Protein 1K8W (pdb70)

Foldseek 3Di:
DFDWFKFFAWADAQDWLVRLQVLVCVLSVAPDKDWQATDDNRETATIIMTTALLVLLSPLLLFFKFKKKFKKFWQWAFLQLAPVGHTDGGGDQDFDPVLLVVLQVQQAFKDKFFDHLCAQDDDPRGGSNVCVVVVHHDDTDIHIKHWHDKAFDDDDDRMTIIMTMITRPDDPSRSQQVSSVSSVRGIGTHYMYTQDGHPDDSVLYDYPVVSVVLCVVCVVVVHPSCVVVVVSGDGSCVSVVVAAADEDEQVFVVVQVVFDFADDDDADQWDKYFYAYHDVRHTFAIWIQDPVRTTTGDRTDDDD

Structure (mmCIF, N/CA/C/O backbone):
data_1K8W
#
_entry.id   1K8W
#
_cell.length_a   145.054
_cell.length_b   40.361
_cell.length_c   77.987
_cell.angle_alpha   90.00
_cell.angle_beta   110.60
_cell.angle_gamma   90.00
#
_symmetry.space_group_name_H-M   'C 1 2 1'
#
loop_
_entity.id
_entity.type
_entity.pdbx_description
1 polymer "5'-R(*GP*GP*CP*AP*AP*CP*GP*GP*UP*(FHU)P*CP*GP*AP*UP*CP*CP*CP*GP*UP*UP*GP*C)-3'"
2 polymer 'tRNA Pseudouridine Synthase B'
3 non-polymer 'SULFATE ION'
4 water water
#
loop_
_atom_site.group_PDB
_atom_site.id
_atom_site.type_symbol
_atom_site.label_atom_id
_atom_site.label_alt_id
_atom_site.label_comp_id
_atom_site.label_asym_id
_atom_site.label_entity_id
_atom_site.label_seq_id
_atom_site.pdbx_PDB_ins_code
_atom_site.Cartn_x
_atom_site.Cartn_y
_atom_site.Cartn_z
_atom_site.occupancy
_atom_site.B_iso_or_equiv
_atom_site.auth_seq_id
_atom_site.auth_comp_id
_atom_site.auth_asym_id
_atom_site.auth_atom_id
_atom_site.pdbx_PDB_model_num
ATOM 467 N N . MET B 2 22 ? -15.601 3.566 58.815 1.00 59.65 9 MET A N 1
ATOM 468 C CA . MET B 2 22 ? -15.337 4.738 59.698 1.00 58.18 9 MET A CA 1
ATOM 469 C C . MET B 2 22 ? -13.851 5.089 59.723 1.00 56.90 9 MET A C 1
ATOM 470 O O . MET B 2 22 ? -13.190 4.960 60.757 1.00 57.52 9 MET A O 1
ATOM 472 N N . ASP B 2 23 ? -13.327 5.530 58.582 1.00 52.78 10 ASP A N 1
ATOM 473 C CA . ASP B 2 23 ? -11.921 5.903 58.488 1.00 48.46 10 ASP A CA 1
ATOM 474 C C . ASP B 2 23 ? -11.700 7.218 59.231 1.00 43.63 10 ASP A C 1
ATOM 475 O O . ASP B 2 23 ? -12.624 8.016 59.385 1.00 42.82 10 ASP A O 1
ATOM 477 N N . ILE B 2 24 ? -10.475 7.442 59.692 1.00 36.72 11 ILE A N 1
ATOM 478 C CA . ILE B 2 24 ? -10.157 8.658 60.431 1.00 32.70 11 ILE A CA 1
ATOM 479 C C . ILE B 2 24 ? -9.845 9.833 59.501 1.00 26.34 11 ILE A C 1
ATOM 480 O O . ILE B 2 24 ? -9.106 9.688 58.531 1.00 26.20 11 ILE A O 1
ATOM 485 N N . ASN B 2 25 ? -10.420 10.993 59.802 1.00 25.04 12 ASN A N 1
ATOM 486 C CA . ASN B 2 25 ? -10.208 12.191 58.995 1.00 23.03 12 ASN A CA 1
ATOM 487 C C . ASN B 2 25 ? -9.531 13.285 59.810 1.00 22.92 12 ASN A C 1
ATOM 488 O O . ASN B 2 25 ? -10.015 13.662 60.874 1.00 22.82 12 ASN A O 1
ATOM 493 N N . GLY B 2 26 ? -8.420 13.807 59.301 1.00 19.76 13 GLY A N 1
ATOM 494 C CA . GLY B 2 26 ? -7.723 14.859 60.020 1.00 20.52 13 GLY A CA 1
ATOM 495 C C . GLY B 2 26 ? -6.307 15.080 59.531 1.00 19.54 13 GLY A C 1
ATOM 496 O O . GLY B 2 26 ? -5.864 14.433 58.579 1.00 18.62 13 GLY A O 1
ATOM 497 N N . VAL B 2 27 ? -5.600 16.001 60.182 1.00 18.98 14 VAL A N 1
ATOM 498 C CA . VAL B 2 27 ? -4.228 16.306 59.812 1.00 19.76 14 VAL A CA 1
ATOM 499 C C . VAL B 2 27 ? -3.296 16.105 61.003 1.00 20.51 14 VAL A C 1
ATOM 500 O O . VAL B 2 27 ? -3.517 16.659 62.085 1.00 19.70 14 VAL A O 1
ATOM 504 N N . LEU B 2 28 ? -2.261 15.296 60.800 1.00 20.89 15 LEU A N 1
ATOM 505 C CA . LEU B 2 28 ? -1.285 15.033 61.845 1.00 21.60 15 LEU A CA 1
ATOM 506 C C . LEU B 2 28 ? -0.030 15.823 61.486 1.00 22.54 15 LEU A C 1
ATOM 507 O O . LEU B 2 28 ? 0.502 15.693 60.381 1.00 19.54 15 LEU A O 1
ATOM 512 N N . LEU B 2 29 ? 0.421 16.664 62.408 1.00 20.60 16 LEU A N 1
ATOM 513 C CA . LEU B 2 29 ? 1.622 17.453 62.176 1.00 20.76 16 LEU A CA 1
ATOM 514 C C . LEU B 2 29 ? 2.811 16.658 62.694 1.00 20.67 16 LEU A C 1
ATOM 515 O O . LEU B 2 29 ? 3.181 16.755 63.863 1.00 20.09 16 LEU A O 1
ATOM 520 N N . LEU B 2 30 ? 3.401 15.861 61.811 1.00 17.93 17 LEU A N 1
ATOM 521 C CA . LEU B 2 30 ? 4.530 15.028 62.178 1.00 17.72 17 LEU A CA 1
ATOM 522 C C . LEU B 2 30 ? 5.859 15.764 62.140 1.00 18.40 17 LEU A C 1
ATOM 523 O O . LEU B 2 30 ? 6.075 16.638 61.306 1.00 17.67 17 LEU A O 1
ATOM 528 N N . ASP B 2 31 ? 6.738 15.412 63.070 1.00 18.97 18 ASP A N 1
ATOM 529 C CA . ASP B 2 31 ? 8.085 15.963 63.110 1.00 19.29 18 ASP A CA 1
ATOM 530 C C . ASP B 2 31 ? 8.837 14.828 62.418 1.00 20.98 18 ASP A C 1
ATOM 531 O O . ASP B 2 31 ? 9.049 13.776 63.020 1.00 18.92 18 ASP A O 1
ATOM 536 N N . LYS B 2 32 ? 9.222 15.019 61.158 1.00 19.62 19 LYS A N 1
ATOM 537 C CA . LYS B 2 32 ? 9.898 13.952 60.424 1.00 18.70 19 LYS A CA 1
ATOM 538 C C . LYS B 2 32 ? 11.264 13.580 60.983 1.00 20.06 19 LYS A C 1
ATOM 539 O O . LYS B 2 32 ? 12.112 14.441 61.193 1.00 17.92 19 LYS A O 1
ATOM 545 N N . PRO B 2 33 ? 11.492 12.279 61.218 1.00 22.12 20 PRO A N 1
ATOM 546 C CA . PRO B 2 33 ? 12.763 11.773 61.749 1.00 22.68 20 PRO A CA 1
ATOM 547 C C . PRO B 2 33 ? 13.891 12.041 60.753 1.00 22.73 20 PRO A C 1
ATOM 548 O O . PRO B 2 33 ? 13.675 12.011 59.539 1.00 20.03 20 PRO A O 1
ATOM 552 N N . GLN B 2 34 ? 15.091 12.300 61.256 1.00 21.43 21 GLN A N 1
ATOM 553 C CA . GLN B 2 34 ? 16.217 12.551 60.371 1.00 22.17 21 GLN A CA 1
ATOM 554 C C . GLN B 2 34 ? 16.611 11.276 59.641 1.00 22.68 21 GLN A C 1
ATOM 555 O O . GLN B 2 34 ? 16.612 10.190 60.226 1.00 20.65 21 GLN A O 1
ATOM 561 N N . GLY B 2 35 ? 16.940 11.415 58.359 1.00 20.67 22 GLY A N 1
ATOM 562 C CA . GLY B 2 35 ? 17.353 10.273 57.563 1.00 20.51 22 GLY A CA 1
ATOM 563 C C . GLY B 2 35 ? 16.228 9.508 56.891 1.00 21.90 22 GLY A C 1
ATOM 564 O O . GLY B 2 35 ? 16.469 8.683 56.009 1.00 24.43 22 GLY A O 1
ATOM 565 N N . MET B 2 36 ? 14.992 9.778 57.292 1.00 21.46 23 MET A N 1
ATOM 566 C CA . MET B 2 36 ? 13.846 9.076 56.720 1.00 21.16 23 MET A CA 1
ATOM 567 C C . MET B 2 36 ? 13.213 9.868 55.579 1.00 20.36 23 MET A C 1
ATOM 568 O O . MET B 2 36 ? 13.110 11.089 55.654 1.00 20.71 23 MET A O 1
ATOM 573 N N . SER B 2 37 ? 12.793 9.179 54.519 1.00 18.79 24 SER A N 1
ATOM 574 C CA . SER B 2 37 ? 12.157 9.868 53.401 1.00 18.20 24 SER A CA 1
ATOM 575 C C . SER B 2 37 ? 10.762 10.277 53.857 1.00 18.31 24 SER A C 1
ATOM 576 O O . SER B 2 37 ? 10.201 9.675 54.775 1.00 17.33 24 SER A O 1
ATOM 579 N N . SER B 2 38 ? 10.201 11.305 53.227 1.00 15.13 25 SER A N 1
ATOM 580 C CA . SER B 2 38 ? 8.875 11.763 53.602 1.00 15.36 25 SER A CA 1
ATOM 581 C C . SER B 2 38 ? 7.818 10.701 53.329 1.00 18.91 25 SER A C 1
ATOM 582 O O . SER B 2 38 ? 6.856 10.570 54.088 1.00 18.39 25 SER A O 1
ATOM 585 N N . ASN B 2 39 ? 7.991 9.939 52.252 1.00 17.66 26 ASN A N 1
ATOM 586 C CA . ASN B 2 39 ? 7.029 8.887 51.941 1.00 19.40 26 ASN A CA 1
ATOM 587 C C . ASN B 2 39 ? 7.072 7.815 53.022 1.00 18.49 26 ASN A C 1
ATOM 588 O O . ASN B 2 39 ? 6.033 7.354 53.489 1.00 20.54 26 ASN A O 1
ATOM 593 N N . ASP B 2 40 ? 8.276 7.411 53.408 1.00 18.43 27 ASP A N 1
ATOM 594 C CA . ASP B 2 40 ? 8.419 6.390 54.441 1.00 21.05 27 ASP A CA 1
ATOM 595 C C . ASP B 2 40 ? 7.797 6.836 55.760 1.00 21.36 27 ASP A C 1
ATOM 596 O O . ASP B 2 40 ? 7.175 6.034 56.458 1.00 19.99 27 ASP A O 1
ATOM 601 N N . ALA B 2 41 ? 7.958 8.112 56.101 1.00 19.18 28 ALA A N 1
ATOM 602 C CA . ALA B 2 41 ? 7.377 8.631 57.337 1.00 19.02 28 ALA A CA 1
ATOM 603 C C . ALA B 2 41 ? 5.856 8.619 57.210 1.00 19.27 28 ALA A C 1
ATOM 604 O O . ALA B 2 41 ? 5.141 8.253 58.145 1.00 17.78 28 ALA A O 1
ATOM 606 N N . LEU B 2 42 ? 5.367 9.032 56.045 1.00 18.25 29 LEU A N 1
ATOM 607 C CA . LEU B 2 42 ? 3.933 9.065 55.789 1.00 18.51 29 LEU A CA 1
ATOM 608 C C . LEU B 2 42 ? 3.308 7.676 55.914 1.00 17.90 29 LEU A C 1
ATOM 609 O O . LEU B 2 42 ? 2.263 7.512 56.541 1.00 19.70 29 LEU A O 1
ATOM 614 N N . GLN B 2 43 ? 3.947 6.675 55.318 1.00 18.87 30 GLN A N 1
ATOM 615 C CA . GLN B 2 43 ? 3.415 5.317 55.366 1.00 18.85 30 GLN A CA 1
ATOM 616 C C . GLN B 2 43 ? 3.373 4.745 56.778 1.00 20.38 30 GLN A C 1
ATOM 617 O O . GLN B 2 43 ? 2.446 4.009 57.126 1.00 21.47 30 GLN A O 1
ATOM 623 N N . LYS B 2 44 ? 4.369 5.078 57.594 1.00 20.14 31 LYS A N 1
ATOM 624 C CA . LYS B 2 44 ? 4.393 4.587 58.967 1.00 20.59 31 LYS A CA 1
ATOM 625 C C . LYS B 2 44 ? 3.234 5.211 59.744 1.00 22.26 31 LYS A C 1
ATOM 626 O O . LYS B 2 44 ? 2.568 4.535 60.528 1.00 21.27 31 LYS A O 1
ATOM 632 N N . VAL B 2 45 ? 2.990 6.500 59.517 1.00 20.01 32 VAL A N 1
ATOM 633 C CA . VAL B 2 45 ? 1.896 7.193 60.192 1.00 18.62 32 VAL A CA 1
ATOM 634 C C . VAL B 2 45 ? 0.558 6.637 59.715 1.00 20.89 32 VAL A C 1
ATOM 635 O O . VAL B 2 45 ? -0.365 6.438 60.511 1.00 19.60 32 VAL A O 1
ATOM 639 N N . LYS B 2 46 ? 0.454 6.379 58.414 1.00 21.53 33 LYS A N 1
ATOM 640 C CA . LYS B 2 46 ? -0.781 5.839 57.859 1.00 21.38 33 LYS A CA 1
ATOM 641 C C . LYS B 2 46 ? -1.128 4.526 58.546 1.00 23.59 33 LYS A C 1
ATOM 642 O O . LYS B 2 46 ? -2.295 4.256 58.842 1.00 25.28 33 LYS A O 1
ATOM 648 N N . ARG B 2 47 ? -0.111 3.709 58.800 1.00 23.17 34 ARG A N 1
ATOM 649 C CA . ARG B 2 47 ? -0.329 2.426 59.452 1.00 25.35 34 ARG A CA 1
ATOM 650 C C . ARG B 2 47 ? -0.659 2.599 60.927 1.00 24.90 34 ARG A C 1
ATOM 651 O O . ARG B 2 47 ? -1.546 1.929 61.450 1.00 24.73 34 ARG A O 1
ATOM 659 N N . ILE B 2 48 ? 0.045 3.505 61.594 1.00 22.48 35 ILE A N 1
ATOM 660 C CA . ILE B 2 48 ? -0.213 3.761 63.007 1.00 22.40 35 ILE A CA 1
ATOM 661 C C . ILE B 2 48 ? -1.673 4.164 63.222 1.00 22.79 35 ILE A C 1
ATOM 662 O O . ILE B 2 48 ? -2.300 3.769 64.213 1.00 21.77 35 ILE A O 1
ATOM 667 N N . TYR B 2 49 ? -2.221 4.944 62.294 1.00 22.08 36 TYR A N 1
ATOM 668 C CA . TYR B 2 49 ? -3.610 5.375 62.405 1.00 21.60 36 TYR A CA 1
ATOM 669 C C . TYR B 2 49 ? -4.579 4.434 61.700 1.00 24.33 36 TYR A C 1
ATOM 670 O O . TYR B 2 49 ? -5.784 4.679 61.690 1.00 24.95 36 TYR A O 1
ATOM 679 N N . ASN B 2 50 ? -4.045 3.361 61.122 1.00 26.11 37 ASN A N 1
ATOM 680 C CA . ASN B 2 50 ? -4.849 2.380 60.400 1.00 28.40 37 ASN A CA 1
ATOM 681 C C . ASN B 2 50 ? -5.780 3.104 59.431 1.00 29.08 37 ASN A C 1
ATOM 682 O O . ASN B 2 50 ? -6.960 2.771 59.324 1.00 27.50 37 ASN A O 1
ATOM 687 N N . ALA B 2 51 ? -5.239 4.099 58.730 1.00 27.12 38 ALA A N 1
ATOM 688 C CA . ALA B 2 51 ? -6.017 4.886 57.781 1.00 28.00 38 ALA A CA 1
ATOM 689 C C . ALA B 2 51 ? -6.068 4.225 56.408 1.00 28.40 38 ALA A C 1
ATOM 690 O O . ALA B 2 51 ? -5.160 3.485 56.027 1.00 28.74 38 ALA A O 1
ATOM 692 N N . ASN B 2 52 ? -7.136 4.498 55.668 1.00 29.19 39 ASN A N 1
ATOM 693 C CA . ASN B 2 52 ? -7.305 3.932 54.336 1.00 31.18 39 ASN A CA 1
ATOM 694 C C . ASN B 2 52 ? -6.571 4.781 53.305 1.00 31.20 39 ASN A C 1
ATOM 695 O O . ASN B 2 52 ? -6.062 4.268 52.307 1.00 31.85 39 ASN A O 1
ATOM 697 N N . ARG B 2 53 ? -6.511 6.084 53.555 1.00 28.95 40 ARG A N 1
ATOM 698 C CA . ARG B 2 53 ? -5.848 6.995 52.634 1.00 26.66 40 ARG A CA 1
ATOM 699 C C . ARG B 2 53 ? -5.043 8.047 53.397 1.00 24.17 40 ARG A C 1
ATOM 700 O O . ARG B 2 53 ? -5.491 8.562 54.420 1.00 24.66 40 ARG A O 1
ATOM 708 N N . ALA B 2 54 ? -3.844 8.351 52.906 1.00 21.89 41 ALA A N 1
ATOM 709 C CA . ALA B 2 54 ? -2.994 9.341 53.562 1.00 18.15 41 ALA A CA 1
ATOM 710 C C . ALA B 2 54 ? -1.985 9.945 52.595 1.00 18.83 41 ALA A C 1
ATOM 711 O O . ALA B 2 54 ? -1.456 9.263 51.719 1.00 19.01 41 ALA A O 1
ATOM 713 N N . GLY B 2 55 ? -1.723 11.232 52.762 1.00 19.49 42 GLY A N 1
ATOM 714 C CA . GLY B 2 55 ? -0.758 11.900 51.910 1.00 18.71 42 GLY A CA 1
ATOM 715 C C . GLY B 2 55 ? -0.114 13.011 52.710 1.00 19.28 42 GLY A C 1
ATOM 716 O O . GLY B 2 55 ? -0.668 13.433 53.728 1.00 19.38 42 GLY A O 1
ATOM 717 N N . HIS B 2 56 ? 1.059 13.473 52.290 1.00 18.17 43 HIS A N 1
ATOM 718 C CA . HIS B 2 56 ? 1.689 14.573 53.007 1.00 17.79 43 HIS A CA 1
ATOM 719 C C . HIS B 2 56 ? 1.537 15.830 52.153 1.00 17.92 43 HIS A C 1
ATOM 720 O O . HIS B 2 56 ? 1.220 15.740 50.967 1.00 18.44 43 HIS A O 1
ATOM 727 N N . THR B 2 57 ? 1.740 17.000 52.752 1.00 16.94 44 THR A N 1
ATOM 728 C CA . THR B 2 57 ? 1.553 18.260 52.033 1.00 18.15 44 THR A CA 1
ATOM 729 C C . THR B 2 57 ? 2.805 19.010 51.587 1.00 18.16 44 THR A C 1
ATOM 730 O O . THR B 2 57 ? 2.761 20.228 51.386 1.00 16.48 44 THR A O 1
ATOM 734 N N . GLY B 2 58 ? 3.907 18.291 51.412 1.00 18.09 45 GLY A N 1
ATOM 735 C CA . GLY B 2 58 ? 5.147 18.921 50.987 1.00 19.83 45 GLY A CA 1
ATOM 736 C C . GLY B 2 58 ? 6.313 18.149 51.569 1.00 19.08 45 GLY A C 1
ATOM 737 O O . GLY B 2 58 ? 6.486 18.116 52.781 1.00 19.68 45 GLY A O 1
ATOM 738 N N . ALA B 2 59 ? 7.119 17.533 50.711 1.00 17.53 46 ALA A N 1
ATOM 739 C CA . ALA B 2 59 ? 8.242 16.730 51.174 1.00 20.09 46 ALA A CA 1
ATOM 740 C C . ALA B 2 59 ? 9.395 17.493 51.812 1.00 19.79 46 ALA A C 1
ATOM 741 O O . ALA B 2 59 ? 9.607 18.680 51.556 1.00 18.93 46 ALA A O 1
ATOM 743 N N . LEU B 2 60 ? 10.131 16.777 52.654 1.00 16.77 47 LEU A N 1
ATOM 744 C CA . LEU B 2 60 ? 11.318 17.297 53.317 1.00 17.15 47 LEU A CA 1
ATOM 745 C C . LEU B 2 60 ? 12.405 16.299 52.938 1.00 19.19 47 LEU A C 1
ATOM 746 O O . LEU B 2 60 ? 12.130 15.101 52.811 1.00 16.92 47 LEU A O 1
ATOM 751 N N . ASP B 2 61 ? 13.626 16.778 52.733 1.00 16.06 48 ASP A N 1
ATOM 752 C CA . ASP B 2 61 ? 14.719 15.880 52.375 1.00 17.46 48 ASP A CA 1
ATOM 753 C C . ASP B 2 61 ? 14.975 14.899 53.512 1.00 16.34 48 ASP A C 1
ATOM 754 O O . ASP B 2 61 ? 14.623 15.161 54.661 1.00 17.11 48 ASP A O 1
ATOM 759 N N . PRO B 2 62 ? 15.582 13.747 53.198 1.00 16.17 49 PRO A N 1
ATOM 760 C CA . PRO B 2 62 ? 15.876 12.758 54.238 1.00 18.19 49 PRO A CA 1
ATOM 761 C C . PRO B 2 62 ? 16.706 13.386 55.364 1.00 19.25 49 PRO A C 1
ATOM 762 O O . PRO B 2 62 ? 16.481 13.113 56.538 1.00 19.62 49 PRO A O 1
ATOM 766 N N . LEU B 2 63 ? 17.659 14.241 55.001 1.00 15.78 50 LEU A N 1
ATOM 767 C CA . LEU B 2 63 ? 18.508 14.895 56.000 1.00 17.63 50 LEU A CA 1
ATOM 768 C C . LEU B 2 63 ? 17.735 15.854 56.914 1.00 18.24 50 LEU A C 1
ATOM 769 O O . LEU B 2 63 ? 18.115 16.080 58.066 1.00 19.69 50 LEU A O 1
ATOM 774 N N . ALA B 2 64 ? 16.648 16.418 56.399 1.00 15.95 51 ALA A N 1
ATOM 775 C CA . ALA B 2 64 ? 15.847 17.375 57.159 1.00 16.78 51 ALA A CA 1
ATOM 776 C C . ALA B 2 64 ? 14.910 16.755 58.190 1.00 16.80 51 ALA A C 1
ATOM 777 O O . ALA B 2 64 ? 14.591 15.569 58.136 1.00 17.95 51 ALA A O 1
ATOM 779 N N . THR B 2 65 ? 14.480 17.579 59.137 1.00 15.86 52 THR A N 1
ATOM 780 C CA . THR B 2 65 ? 13.528 17.157 60.154 1.00 18.07 52 THR A CA 1
ATOM 781 C C . THR B 2 65 ? 12.491 18.267 60.182 1.00 18.22 52 THR A C 1
ATOM 782 O O . THR B 2 65 ? 12.607 19.242 59.447 1.00 16.65 52 THR A O 1
ATOM 786 N N . GLY B 2 66 ? 11.469 18.126 61.011 1.00 17.42 53 GLY A N 1
ATOM 787 C CA . GLY B 2 66 ? 10.484 19.181 61.067 1.00 16.51 53 GLY A CA 1
ATOM 788 C C . GLY B 2 66 ? 9.093 18.835 60.599 1.00 19.10 53 GLY A C 1
ATOM 789 O O . GLY B 2 66 ? 8.788 17.690 60.258 1.00 15.23 53 GLY A O 1
ATOM 790 N N . MET B 2 67 ? 8.256 19.863 60.559 1.00 18.90 54 MET A N 1
ATOM 791 C CA . MET B 2 67 ? 6.857 19.718 60.207 1.00 19.01 54 MET A CA 1
ATOM 792 C C . MET B 2 67 ? 6.532 19.151 58.835 1.00 18.46 54 MET A C 1
ATOM 793 O O . MET B 2 67 ? 6.827 19.746 57.796 1.00 15.81 54 MET A O 1
ATOM 798 N N . LEU B 2 68 ? 5.903 17.985 58.864 1.00 15.88 55 LEU A N 1
ATOM 799 C CA . LEU B 2 68 ? 5.472 17.286 57.667 1.00 16.42 55 LEU A CA 1
ATOM 800 C C . LEU B 2 68 ? 3.997 16.996 57.908 1.00 17.09 55 LEU A C 1
ATOM 801 O O . LEU B 2 68 ? 3.648 15.987 58.529 1.00 17.68 55 LEU A O 1
ATOM 806 N N . PRO B 2 69 ? 3.107 17.892 57.447 1.00 17.21 56 PRO A N 1
ATOM 807 C CA . PRO B 2 69 ? 1.672 17.672 57.650 1.00 18.10 56 PRO A CA 1
ATOM 808 C C . PRO B 2 69 ? 1.194 16.439 56.901 1.00 19.16 56 PRO A C 1
ATOM 809 O O . PRO B 2 69 ? 1.415 16.306 55.696 1.00 19.07 56 PRO A O 1
ATOM 813 N N A ILE B 2 70 ? 0.542 15.540 57.630 0.50 18.11 57 ILE A N 1
ATOM 814 N N B ILE B 2 70 ? 0.544 15.530 57.618 0.50 18.88 57 ILE A N 1
ATOM 815 C CA A ILE B 2 70 ? 0.021 14.308 57.057 0.50 18.62 57 ILE A CA 1
ATOM 816 C CA B ILE B 2 70 ? 0.036 14.309 57.010 0.50 19.86 57 ILE A CA 1
ATOM 817 C C A ILE B 2 70 ? -1.503 14.350 57.054 0.50 19.78 57 ILE A C 1
ATOM 818 C C B ILE B 2 70 ? -1.487 14.312 57.045 0.50 20.63 57 ILE A C 1
ATOM 819 O O A ILE B 2 70 ? -2.131 14.375 58.114 0.50 18.62 57 ILE A O 1
ATOM 820 O O B ILE B 2 70 ? -2.095 14.273 58.115 0.50 19.61 57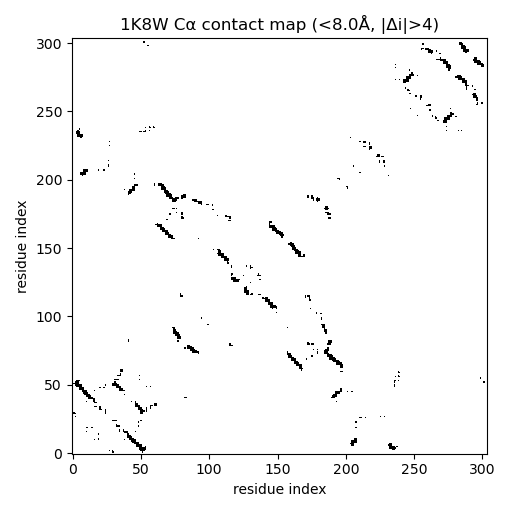 ILE A O 1
ATOM 829 N N . CYS B 2 71 ? -2.094 14.369 55.863 1.00 19.70 58 CYS A N 1
ATOM 830 C CA . CYS B 2 71 ? -3.544 14.383 55.738 1.00 19.30 58 CYS A CA 1
ATOM 831 C C . CYS B 2 71 ? -4.052 12.954 55.747 1.00 19.01 58 CYS A C 1
ATOM 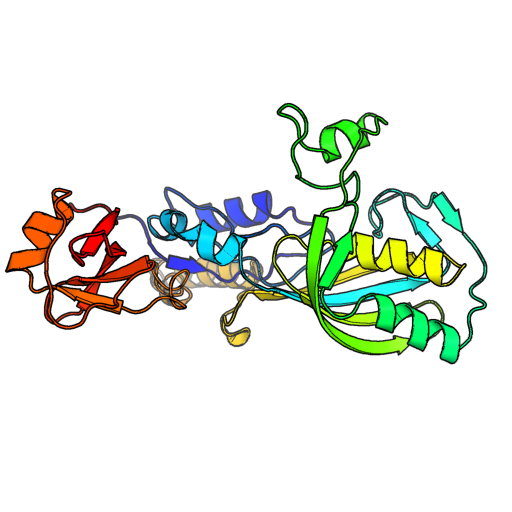832 O O . CYS B 2 71 ? -3.577 12.110 54.981 1.00 19.46 58 CYS A O 1
ATOM 835 N N . LEU B 2 72 ? -5.016 12.686 56.618 1.00 18.80 59 LEU A N 1
ATOM 836 C CA . LEU B 2 72 ? -5.592 11.355 56.728 1.00 19.67 59 LEU A CA 1
ATOM 837 C C . LEU B 2 72 ? -7.037 11.359 56.249 1.00 19.51 59 LEU A C 1
ATOM 838 O O . LEU B 2 72 ? -7.773 12.320 56.475 1.00 19.71 59 LEU A O 1
ATOM 843 N N . GLY B 2 73 ? -7.430 10.279 55.581 1.00 21.61 60 GLY A N 1
ATOM 844 C CA . GLY B 2 73 ? -8.789 10.154 55.091 1.00 20.80 60 GLY A CA 1
ATOM 845 C C . GLY B 2 73 ? -9.240 11.298 54.208 1.00 22.50 60 GLY A C 1
ATOM 846 O O . GLY B 2 73 ? -8.536 11.699 53.280 1.00 20.30 60 GLY A O 1
ATOM 847 N N . GLU B 2 74 ? -10.420 11.829 54.512 1.00 20.61 61 GLU A N 1
ATOM 848 C CA . GLU B 2 74 ? -11.000 12.924 53.744 1.00 23.30 61 GLU A CA 1
ATOM 849 C C . GLU B 2 74 ? -10.132 14.178 53.689 1.00 23.43 61 GLU A C 1
ATOM 850 O O . GLU B 2 74 ? -10.274 14.998 52.778 1.00 20.70 61 GLU A O 1
ATOM 856 N N . ALA B 2 75 ? -9.233 14.332 54.656 1.00 20.74 62 ALA A N 1
ATOM 857 C CA . ALA B 2 75 ? -8.364 15.507 54.675 1.00 21.42 62 ALA A CA 1
ATOM 858 C C . ALA B 2 75 ? -7.444 15.571 53.451 1.00 19.54 62 ALA A C 1
ATOM 859 O O . ALA B 2 75 ? -7.002 16.658 53.066 1.00 19.08 62 ALA A O 1
ATOM 861 N N . THR B 2 76 ? -7.148 14.426 52.836 1.00 19.02 63 THR A N 1
ATOM 862 C CA . THR B 2 76 ? -6.259 14.451 51.671 1.00 19.80 63 THR A CA 1
ATOM 863 C C . THR B 2 76 ? -6.858 15.269 50.532 1.00 19.04 63 THR A C 1
ATOM 864 O O . THR B 2 76 ? -6.125 15.818 49.709 1.00 17.64 63 THR A O 1
ATOM 868 N N . LYS B 2 77 ? -8.187 15.351 50.490 1.00 17.51 64 LYS A N 1
ATOM 869 C CA . LYS B 2 77 ? -8.871 16.095 49.432 1.00 19.01 64 LYS A CA 1
ATOM 870 C C . LYS B 2 77 ? -8.510 17.575 49.391 1.00 20.97 64 LYS A C 1
ATOM 871 O O . LYS B 2 77 ? -8.670 18.232 48.363 1.00 20.71 64 LYS A O 1
ATOM 877 N N . PHE B 2 78 ? -8.022 18.102 50.507 1.00 18.94 65 PHE A N 1
ATOM 878 C CA . PHE B 2 78 ? -7.695 19.520 50.578 1.00 19.40 65 PHE A CA 1
ATOM 879 C C . PHE B 2 78 ? -6.214 19.808 50.786 1.00 19.49 65 PHE A C 1
ATOM 880 O O . PHE B 2 78 ? -5.842 20.886 51.266 1.00 20.33 65 PHE A O 1
ATOM 888 N N . SER B 2 79 ? -5.371 18.857 50.397 1.00 16.60 66 SER A N 1
ATOM 889 C CA . SER B 2 79 ? -3.926 18.998 50.556 1.00 18.30 66 SER A CA 1
ATOM 890 C C . SER B 2 79 ? -3.312 20.110 49.709 1.00 19.71 66 SER A C 1
ATOM 891 O O . SER B 2 79 ? -2.277 20.671 50.073 1.00 18.66 66 SER A O 1
ATOM 894 N N . GLN B 2 80 ? -3.943 20.444 48.587 1.00 19.29 67 GLN A N 1
ATOM 895 C CA . GLN B 2 80 ? -3.392 21.474 47.712 1.00 18.97 67 GLN A CA 1
ATOM 896 C C . GLN B 2 80 ? -3.178 22.816 48.419 1.00 20.81 67 GLN A C 1
ATOM 897 O O . GLN B 2 80 ? -2.209 23.523 48.133 1.00 18.40 67 GLN A O 1
ATOM 903 N N . TYR B 2 81 ? -4.067 23.162 49.347 1.00 18.44 68 TYR A N 1
ATOM 904 C CA . TYR B 2 81 ? -3.946 24.432 50.066 1.00 21.27 68 TYR A CA 1
ATOM 905 C C . TYR B 2 81 ? -2.669 24.507 50.907 1.00 21.45 68 TYR A C 1
ATOM 906 O O . TYR B 2 81 ? -2.127 25.592 51.128 1.00 22.23 68 TYR A O 1
ATOM 915 N N . LEU B 2 82 ? -2.187 23.359 51.372 1.00 18.62 69 LEU A N 1
ATOM 916 C CA . LEU B 2 82 ? -0.965 23.331 52.170 1.00 19.47 69 LEU A CA 1
ATOM 917 C C . LEU B 2 82 ? 0.245 23.162 51.260 1.00 19.36 69 LEU A C 1
ATOM 918 O O . LEU B 2 82 ? 1.320 23.694 51.536 1.00 17.80 69 LEU A O 1
ATOM 923 N N . LEU B 2 83 ? 0.061 22.421 50.173 1.00 18.11 70 LEU A N 1
ATOM 924 C CA . LEU B 2 83 ? 1.128 22.217 49.204 1.00 19.48 70 LEU A CA 1
ATOM 925 C C . LEU B 2 83 ? 1.529 23.576 48.640 1.00 20.80 70 LEU A C 1
ATOM 926 O O . LEU B 2 83 ? 2.695 23.800 48.312 1.00 17.60 70 LEU A O 1
ATOM 931 N N . ASP B 2 84 ? 0.559 24.486 48.550 1.00 19.90 71 ASP A N 1
ATOM 932 C CA . ASP B 2 84 ? 0.801 25.821 48.008 1.00 20.45 71 ASP A CA 1
ATOM 933 C C . ASP B 2 84 ? 1.052 26.903 49.050 1.00 18.97 71 ASP A C 1
ATOM 934 O O . ASP B 2 84 ? 1.219 28.069 48.693 1.00 19.14 71 ASP A O 1
ATOM 939 N N . SER B 2 85 ? 1.086 26.531 50.325 1.00 19.18 72 SER A N 1
ATOM 940 C CA . SER B 2 85 ? 1.291 27.516 51.385 1.00 20.97 72 SER A CA 1
ATOM 941 C C . SER B 2 85 ? 2.756 27.846 51.659 1.00 19.66 72 SER A C 1
ATOM 942 O O . SER B 2 85 ? 3.667 27.249 51.081 1.00 18.15 72 SER A O 1
ATOM 945 N N . ASP B 2 86 ? 2.970 28.806 52.556 1.00 16.39 73 ASP A N 1
ATOM 946 C CA . ASP B 2 86 ? 4.312 29.235 52.942 1.00 18.25 73 ASP A CA 1
ATOM 947 C C . ASP B 2 86 ? 4.905 28.280 53.976 1.00 17.68 73 ASP A C 1
ATOM 948 O O . ASP B 2 86 ? 4.176 27.551 54.651 1.00 18.98 73 ASP A O 1
ATOM 953 N N . LYS B 2 87 ? 6.230 28.290 54.090 1.00 17.09 74 LYS A N 1
ATOM 954 C CA . LYS B 2 87 ? 6.939 27.445 55.045 1.00 17.39 74 LYS A CA 1
ATOM 955 C C . LYS B 2 87 ? 8.100 28.224 55.645 1.00 15.57 74 LYS A C 1
ATOM 956 O O . LYS B 2 87 ? 8.553 29.216 55.075 1.00 19.33 74 LYS A O 1
ATOM 962 N N . ARG B 2 88 ? 8.577 27.767 56.797 1.00 17.29 75 ARG A N 1
ATOM 963 C CA . ARG B 2 88 ? 9.693 28.412 57.483 1.00 18.34 75 ARG A CA 1
ATOM 964 C C . ARG B 2 88 ? 10.731 27.359 57.869 1.00 17.82 75 ARG A C 1
ATOM 965 O O . ARG B 2 88 ? 10.392 26.326 58.451 1.00 16.23 75 ARG A O 1
ATOM 973 N N . TYR B 2 89 ? 11.995 27.633 57.553 1.00 15.68 76 TYR A N 1
ATOM 974 C CA . TYR B 2 89 ? 13.077 26.702 57.840 1.00 19.09 76 TYR A CA 1
ATOM 975 C C . TYR B 2 89 ? 14.244 27.310 58.606 1.00 19.78 76 TYR A C 1
ATOM 976 O O . TYR B 2 89 ? 14.498 28.514 58.541 1.00 19.45 76 TYR A O 1
ATOM 985 N N . ARG B 2 90 ? 14.955 26.454 59.330 1.00 18.28 77 ARG A N 1
ATOM 986 C CA . ARG B 2 90 ? 16.161 26.870 60.025 1.00 19.70 77 ARG A CA 1
ATOM 987 C C . ARG B 2 90 ? 17.214 26.035 59.303 1.00 19.22 77 ARG A C 1
ATOM 988 O O . ARG B 2 90 ? 17.067 24.820 59.179 1.00 20.29 77 ARG A O 1
ATOM 996 N N . VAL B 2 91 ? 18.261 26.675 58.799 1.00 17.85 78 VAL A N 1
ATOM 997 C CA . VAL B 2 91 ? 19.276 25.933 58.072 1.00 17.97 78 VAL A CA 1
ATOM 998 C C . VAL B 2 91 ? 20.695 26.298 58.480 1.00 18.79 78 VAL A C 1
ATOM 999 O O . VAL B 2 91 ? 20.974 27.439 58.840 1.00 18.09 78 VAL A O 1
ATOM 1003 N N . ILE B 2 92 ? 21.579 25.305 58.456 1.00 16.21 79 ILE A N 1
ATOM 1004 C CA . ILE B 2 92 ? 22.984 25.542 58.748 1.00 18.55 79 ILE A CA 1
ATOM 1005 C C . ILE B 2 92 ? 23.735 25.052 57.524 1.00 19.01 79 ILE A C 1
ATOM 1006 O O . ILE B 2 92 ? 23.574 23.903 57.100 1.00 18.62 79 ILE A O 1
ATOM 1011 N N . ALA B 2 93 ? 24.544 25.925 56.949 1.00 16.81 80 ALA A N 1
ATOM 1012 C CA . ALA B 2 93 ? 25.319 25.565 55.775 1.00 20.30 80 ALA A CA 1
ATOM 1013 C C . ALA B 2 93 ? 26.787 25.417 56.142 1.00 19.35 80 ALA A C 1
ATOM 1014 O O . ALA B 2 93 ? 27.275 26.080 57.056 1.00 19.59 80 ALA A O 1
ATOM 1016 N N . ARG B 2 94 ? 27.475 24.523 55.441 1.00 19.12 81 ARG A N 1
ATOM 1017 C CA . ARG B 2 94 ? 28.902 24.319 55.639 1.00 21.31 81 ARG A CA 1
ATOM 1018 C C . ARG B 2 94 ? 29.540 25.093 54.490 1.00 22.71 81 ARG A C 1
ATOM 1019 O O . ARG B 2 94 ? 29.311 24.778 53.320 1.00 20.27 81 ARG A O 1
ATOM 1027 N N . LEU B 2 95 ? 30.318 26.115 54.829 1.00 21.32 82 LEU A N 1
ATOM 1028 C CA . LEU B 2 95 ? 30.988 26.947 53.835 1.00 21.11 82 LEU A CA 1
ATOM 1029 C C . LEU B 2 95 ? 32.317 26.336 53.405 1.00 21.83 82 LEU A C 1
ATOM 1030 O O . LEU B 2 95 ? 33.017 25.732 54.217 1.00 18.11 82 LEU A O 1
ATOM 1035 N N . GLY B 2 96 ? 32.657 26.498 52.128 1.00 17.72 83 GLY A N 1
ATOM 1036 C CA . GLY B 2 96 ? 33.919 25.985 51.627 1.00 17.67 83 GLY A CA 1
ATOM 1037 C C . GLY B 2 96 ? 33.835 24.664 50.896 1.00 17.82 83 GLY A C 1
ATOM 1038 O O . GLY B 2 96 ? 34.826 24.201 50.327 1.00 19.12 83 GLY A O 1
ATOM 1039 N N . GLN B 2 97 ? 32.655 24.051 50.913 1.00 15.54 84 GLN A N 1
ATOM 1040 C CA . GLN B 2 97 ? 32.457 22.773 50.247 1.00 17.58 84 GLN A CA 1
ATOM 1041 C C . GLN B 2 97 ? 31.122 22.753 49.520 1.00 17.68 84 GLN A C 1
ATOM 1042 O O . GLN B 2 97 ? 30.081 23.086 50.092 1.00 18.70 84 GLN A O 1
ATOM 1048 N N . ARG B 2 98 ? 31.163 22.366 48.253 1.00 17.92 85 ARG A N 1
ATOM 1049 C CA . ARG B 2 98 ? 29.955 22.265 47.446 1.00 16.85 85 ARG A CA 1
ATOM 1050 C C . ARG B 2 98 ? 29.739 20.776 47.177 1.00 15.51 85 ARG A C 1
ATOM 1051 O O . ARG B 2 98 ? 30.701 20.045 46.938 1.00 18.25 85 ARG A O 1
ATOM 1059 N N . THR B 2 99 ? 28.491 20.319 47.234 1.00 16.89 86 THR A N 1
ATOM 1060 C CA . THR B 2 99 ? 28.194 18.911 46.964 1.00 17.68 86 THR A CA 1
ATOM 1061 C C . THR B 2 99 ? 27.246 18.802 45.778 1.00 17.43 86 THR A C 1
ATOM 1062 O O . THR B 2 99 ? 26.544 19.761 45.442 1.00 16.14 86 THR A O 1
ATOM 1066 N N . ASP B 2 100 ? 27.215 17.630 45.151 1.00 16.04 87 ASP A N 1
ATOM 1067 C CA . ASP B 2 100 ? 26.350 17.430 43.997 1.00 17.50 87 ASP A CA 1
ATOM 1068 C C . ASP B 2 100 ? 24.857 17.531 44.324 1.00 18.16 87 ASP A C 1
ATOM 1069 O O . ASP B 2 100 ? 24.066 17.952 43.479 1.00 17.85 87 ASP A O 1
ATOM 1074 N N . THR B 2 101 ? 24.481 17.181 45.553 1.00 16.30 88 THR A N 1
ATOM 1075 C CA . THR B 2 101 ? 23.082 17.241 45.989 1.00 15.28 88 THR A CA 1
ATOM 1076 C C . THR B 2 101 ? 22.750 18.560 46.683 1.00 16.63 88 THR A C 1
ATOM 1077 O O . THR B 2 101 ? 21.581 18.865 46.925 1.00 15.32 88 THR A O 1
ATOM 1081 N N . SER B 2 102 ? 23.790 19.318 47.013 1.00 16.38 89 SER A N 1
ATOM 1082 C CA . SER B 2 102 ? 23.667 20.589 47.720 1.00 16.62 89 SER A CA 1
ATOM 1083 C C . SER B 2 102 ? 23.469 20.372 49.222 1.00 16.26 89 SER A C 1
ATOM 1084 O O . SER B 2 102 ? 23.216 21.324 49.962 1.00 15.85 89 SER A O 1
ATOM 1087 N N . ASP B 2 103 ? 23.574 19.119 49.669 1.00 15.26 90 ASP A N 1
ATOM 1088 C CA . ASP B 2 103 ? 23.487 18.816 51.098 1.00 16.72 90 ASP A CA 1
ATOM 1089 C C . ASP B 2 103 ? 24.521 17.767 51.509 1.00 16.76 90 ASP A C 1
ATOM 1090 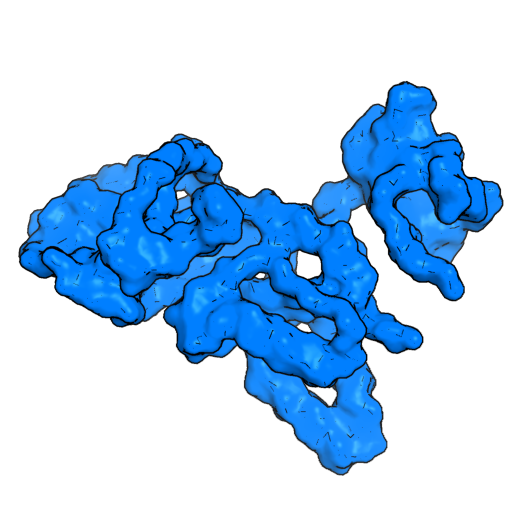O O . ASP B 2 103 ? 25.269 17.260 50.670 1.00 15.57 90 ASP A O 1
ATOM 1095 N N . ALA B 2 104 ? 24.571 17.462 52.802 1.00 18.08 91 ALA A N 1
ATOM 1096 C CA . ALA B 2 104 ? 25.545 16.520 53.346 1.00 18.59 91 ALA A CA 1
ATOM 1097 C C . ALA B 2 104 ? 25.426 15.072 52.887 1.00 20.67 91 ALA A C 1
ATOM 1098 O O . ALA B 2 104 ? 26.347 14.282 53.100 1.00 21.64 91 ALA A O 1
ATOM 1100 N N . ASP B 2 105 ? 24.311 14.712 52.262 1.00 18.18 92 ASP A N 1
ATOM 1101 C CA . ASP B 2 105 ? 24.147 13.339 51.798 1.00 20.27 92 ASP A CA 1
ATOM 1102 C C . ASP B 2 105 ? 24.724 13.121 50.406 1.00 20.96 92 ASP A C 1
ATOM 1103 O O . ASP B 2 105 ? 24.674 12.015 49.863 1.00 22.58 92 ASP A O 1
ATOM 1108 N N . GLY B 2 106 ? 25.284 14.179 49.832 1.00 21.25 93 GLY A N 1
ATOM 1109 C CA . GLY B 2 106 ? 25.874 14.072 48.511 1.00 19.84 93 GLY A CA 1
ATOM 1110 C C . GLY B 2 106 ? 27.383 13.926 48.570 1.00 20.29 93 GLY A C 1
ATOM 1111 O O . GLY B 2 106 ? 27.958 13.700 49.633 1.00 22.20 93 GLY A O 1
ATOM 1112 N N . GLN B 2 107 ? 28.030 14.049 47.418 1.00 20.07 94 GLN A N 1
ATOM 1113 C CA . GLN B 2 107 ? 29.476 13.941 47.343 1.00 21.35 94 GLN A CA 1
ATOM 1114 C C . GLN B 2 107 ? 30.054 15.331 47.123 1.00 22.06 94 GLN A C 1
ATOM 1115 O O . GLN B 2 107 ? 29.498 16.125 46.364 1.00 18.78 94 GLN A O 1
ATOM 1118 N N . ILE B 2 108 ? 31.156 15.627 47.799 1.00 19.99 95 ILE A N 1
ATOM 1119 C CA . ILE B 2 108 ? 31.806 16.925 47.652 1.00 21.71 95 ILE A CA 1
ATOM 1120 C C . ILE B 2 108 ? 32.352 17.023 46.231 1.00 22.41 95 ILE A C 1
ATOM 1121 O O . ILE B 2 108 ? 33.055 16.122 45.775 1.00 20.18 95 ILE A O 1
ATOM 1126 N N . VAL B 2 109 ? 32.015 18.107 45.531 1.00 19.91 96 VAL A N 1
ATOM 1127 C CA . VAL B 2 109 ? 32.479 18.310 44.159 1.00 21.17 96 VAL A CA 1
ATOM 1128 C C . VAL B 2 109 ? 33.446 19.482 44.039 1.00 19.83 96 VAL A C 1
ATOM 1129 O O . VAL B 2 109 ? 34.157 19.605 43.041 1.00 18.50 96 VAL A O 1
ATOM 1133 N N . GLU B 2 110 ? 33.474 20.334 45.060 1.00 17.82 97 GLU A N 1
ATOM 1134 C CA . GLU B 2 110 ? 34.366 21.486 45.076 1.00 19.09 97 GLU A CA 1
ATOM 1135 C C . GLU B 2 110 ? 34.698 21.873 46.500 1.00 19.62 97 GLU A C 1
ATOM 1136 O O . GLU B 2 110 ? 33.841 21.820 47.380 1.00 19.75 97 GLU A O 1
ATOM 1142 N N . GLU B 2 111 ? 35.946 22.259 46.725 1.00 17.71 98 GLU A N 1
ATOM 1143 C CA . GLU B 2 111 ? 36.364 22.694 48.046 1.00 20.32 98 GLU A CA 1
ATOM 1144 C C . GLU B 2 111 ? 37.266 23.902 47.840 1.00 21.01 98 GLU A C 1
ATOM 1145 O O . GLU B 2 111 ? 38.253 23.833 47.107 1.00 22.11 98 GLU A O 1
ATOM 1151 N N . ARG B 2 112 ? 36.903 25.012 48.470 1.00 19.48 99 ARG A N 1
ATOM 1152 C CA . ARG B 2 112 ? 37.651 26.253 48.341 1.00 21.41 99 ARG A CA 1
ATOM 1153 C C . ARG B 2 112 ? 37.760 26.981 49.672 1.00 22.24 99 ARG A C 1
ATOM 1154 O O . ARG B 2 112 ? 36.983 26.730 50.592 1.00 21.30 99 ARG A O 1
ATOM 1162 N N . PRO B 2 113 ? 38.728 27.901 49.787 1.00 22.81 100 PRO A N 1
ATOM 1163 C CA . PRO B 2 113 ? 38.909 28.660 51.027 1.00 22.50 100 PRO A CA 1
ATOM 1164 C C . PRO B 2 113 ? 37.791 29.681 51.234 1.00 22.20 100 PRO A C 1
ATOM 1165 O O . PRO B 2 113 ? 37.262 30.241 50.274 1.00 23.46 100 PRO A O 1
ATOM 1169 N N . VAL B 2 114 ? 37.417 29.895 52.493 1.00 21.46 101 VAL A N 1
ATOM 1170 C CA . VAL B 2 114 ? 36.370 30.854 52.837 1.00 21.05 101 VAL A CA 1
ATOM 1171 C C . VAL B 2 114 ? 37.080 32.187 53.031 1.00 25.21 101 VAL A C 1
ATOM 1172 O O . VAL B 2 114 ? 37.839 32.356 53.984 1.00 25.51 101 VAL A O 1
ATOM 1176 N N . THR B 2 115 ? 36.826 33.137 52.138 1.00 24.01 102 THR A N 1
ATOM 1177 C CA . THR B 2 115 ? 37.516 34.415 52.206 1.00 25.22 102 THR A CA 1
ATOM 1178 C C . THR B 2 115 ? 36.646 35.661 52.145 1.00 24.01 102 THR A C 1
ATOM 1179 O O . THR B 2 115 ? 37.168 36.771 52.137 1.00 25.91 102 THR A O 1
ATOM 1183 N N . PHE B 2 116 ? 35.331 35.495 52.100 1.00 25.33 103 PHE A N 1
ATOM 1184 C CA . PHE B 2 116 ? 34.457 36.655 52.012 1.00 23.43 103 PHE A CA 1
ATOM 1185 C C . PHE B 2 116 ? 34.461 37.494 53.284 1.00 24.79 103 PHE A C 1
ATOM 1186 O O . PHE B 2 116 ? 34.791 37.005 54.369 1.00 22.80 103 PHE A O 1
ATOM 1194 N N . SER B 2 117 ? 34.099 38.763 53.134 1.00 24.78 104 SER A N 1
ATOM 1195 C CA . SER B 2 117 ? 34.053 39.695 54.255 1.00 26.02 104 SER A CA 1
ATOM 1196 C C . SER B 2 117 ? 32.638 39.774 54.809 1.00 26.66 104 SER A C 1
ATOM 1197 O O . SER B 2 117 ? 31.689 39.308 54.180 1.00 25.99 104 SER A O 1
ATOM 1200 N N . ALA B 2 118 ? 32.498 40.383 55.981 1.00 26.07 105 ALA A N 1
ATOM 1201 C CA . ALA B 2 118 ? 31.190 40.530 56.601 1.00 25.61 105 ALA A CA 1
ATOM 1202 C C . ALA B 2 118 ? 30.254 41.332 55.696 1.00 25.86 105 ALA A C 1
ATOM 1203 O O . ALA B 2 118 ? 29.067 41.027 55.600 1.00 25.98 105 ALA A O 1
ATOM 1205 N N . GLU B 2 119 ? 30.786 42.353 55.029 1.00 25.63 106 GLU A N 1
ATOM 1206 C CA . GLU B 2 119 ? 29.973 43.175 54.135 1.00 24.21 106 GLU A CA 1
ATOM 1207 C C . GLU B 2 119 ? 29.501 42.368 52.932 1.00 22.49 106 GLU A C 1
ATOM 1208 O O . GLU B 2 119 ? 28.358 42.507 52.488 1.00 21.95 106 GLU A O 1
ATOM 1211 N N . GLN B 2 120 ? 30.385 41.533 52.399 1.00 22.84 107 GLN A N 1
ATOM 1212 C CA . GLN B 2 120 ? 30.036 40.707 51.249 1.00 23.55 107 GLN A CA 1
ATOM 1213 C C . GLN B 2 120 ? 28.952 39.690 51.616 1.00 23.35 107 GLN A C 1
ATOM 1214 O O . GLN B 2 120 ? 28.052 39.427 50.819 1.00 23.45 107 GLN A O 1
ATOM 1220 N N . LEU B 2 121 ? 29.039 39.119 52.815 1.00 23.04 108 LEU A N 1
ATOM 1221 C CA . LEU B 2 121 ? 28.036 38.154 53.263 1.00 23.10 108 LEU A CA 1
ATOM 1222 C C . LEU B 2 121 ? 26.695 38.873 53.398 1.00 26.01 108 LEU A C 1
ATOM 1223 O O . LEU B 2 121 ? 25.661 38.392 52.923 1.00 22.83 108 LEU A O 1
ATOM 1228 N N . ALA B 2 122 ? 26.719 40.035 54.044 1.00 24.40 109 ALA A N 1
ATOM 1229 C CA . ALA B 2 122 ? 25.506 40.817 54.234 1.00 24.82 109 ALA A CA 1
ATOM 1230 C C . ALA B 2 122 ? 24.841 41.129 52.891 1.00 22.72 109 ALA A C 1
ATOM 1231 O O . ALA B 2 122 ? 23.620 41.031 52.760 1.00 23.94 109 ALA A O 1
ATOM 1233 N N . ALA B 2 123 ? 25.643 41.500 51.896 1.00 21.94 110 ALA A N 1
ATOM 1234 C CA . ALA B 2 123 ? 25.116 41.822 50.569 1.00 20.33 110 ALA A CA 1
ATOM 1235 C C . ALA B 2 123 ? 24.554 40.586 49.870 1.00 20.69 110 ALA A C 1
ATOM 1236 O O . ALA B 2 123 ? 23.483 40.638 49.264 1.00 20.85 110 ALA A O 1
ATOM 1238 N N . ALA B 2 124 ? 25.285 39.480 49.949 1.00 19.95 111 ALA A N 1
ATOM 1239 C CA . ALA B 2 124 ? 24.849 38.243 49.316 1.00 21.31 111 ALA A CA 1
ATOM 1240 C C . ALA B 2 124 ? 23.512 37.775 49.893 1.00 21.53 111 ALA A C 1
ATOM 1241 O O . ALA B 2 124 ? 22.610 37.387 49.148 1.00 21.85 111 ALA A O 1
ATOM 1243 N N . LEU B 2 125 ? 23.380 37.811 51.216 1.00 19.62 112 LEU A N 1
ATOM 1244 C CA . LEU B 2 125 ? 22.138 37.382 51.853 1.00 20.43 112 LEU A CA 1
ATOM 1245 C C . LEU B 2 125 ? 20.962 38.228 51.383 1.00 20.83 112 LEU A C 1
ATOM 1246 O O . LEU B 2 125 ? 19.861 37.717 51.155 1.00 21.11 112 LEU A O 1
ATOM 1251 N N . ASP B 2 126 ? 21.198 39.521 51.212 1.00 21.59 113 ASP A N 1
ATOM 1252 C CA . ASP B 2 126 ? 20.135 40.415 50.787 1.00 21.93 113 ASP A CA 1
ATOM 1253 C C . ASP B 2 126 ? 19.593 40.117 49.391 1.00 21.98 113 ASP A C 1
ATOM 1254 O O . ASP B 2 126 ? 18.431 40.413 49.101 1.00 21.62 113 ASP A O 1
ATOM 1259 N N . THR B 2 127 ? 20.416 39.531 48.525 1.00 20.69 114 THR A N 1
ATOM 1260 C CA . THR B 2 127 ? 19.950 39.218 47.173 1.00 21.03 114 THR A CA 1
ATOM 1261 C C . THR B 2 127 ? 18.895 38.111 47.176 1.00 22.67 114 THR A C 1
ATOM 1262 O O . THR B 2 127 ? 18.220 37.888 46.167 1.00 20.75 114 THR A O 1
ATOM 1266 N N . PHE B 2 128 ? 18.750 37.421 48.305 1.00 22.39 115 PHE A N 1
ATOM 1267 C CA . PHE B 2 128 ? 17.768 36.344 48.399 1.00 22.64 115 PHE A CA 1
ATOM 1268 C C . PHE B 2 128 ? 16.468 36.759 49.070 1.00 24.73 115 PHE A C 1
ATOM 1269 O O . PHE B 2 128 ? 15.572 35.937 49.259 1.00 26.55 115 PHE A O 1
ATOM 1277 N N . ARG B 2 129 ? 16.357 38.033 49.425 1.00 23.00 116 ARG A N 1
ATOM 1278 C CA . ARG B 2 129 ? 15.142 38.518 50.063 1.00 22.89 116 ARG A CA 1
ATOM 1279 C C . ARG B 2 129 ? 14.130 39.018 49.044 1.00 21.69 116 ARG A C 1
ATOM 1280 O O . ARG B 2 129 ? 14.492 39.652 48.053 1.00 23.14 116 ARG A O 1
ATOM 1288 N N . GLY B 2 130 ? 12.857 38.732 49.298 1.00 19.24 117 GLY A N 1
ATOM 1289 C CA . GLY B 2 130 ? 11.804 39.184 48.407 1.00 18.89 117 GLY A CA 1
ATOM 1290 C C . GLY B 2 130 ? 11.523 38.234 47.261 1.00 22.70 117 GLY A C 1
ATOM 1291 O O . GLY B 2 130 ? 11.765 37.027 47.362 1.00 20.76 117 GLY A O 1
ATOM 1292 N N . ASP B 2 131 ? 11.002 38.783 46.170 1.00 20.03 118 ASP A N 1
ATOM 1293 C CA . ASP B 2 131 ? 10.686 37.991 44.989 1.00 23.01 118 ASP A CA 1
ATOM 1294 C C . ASP B 2 131 ? 11.966 37.703 44.225 1.00 23.82 118 ASP A C 1
ATOM 1295 O O . ASP B 2 131 ? 12.649 38.626 43.769 1.00 23.46 118 ASP A O 1
ATOM 1300 N N . ILE B 2 132 ? 12.302 36.423 44.098 1.00 20.97 119 ILE A N 1
ATOM 1301 C CA . ILE B 2 132 ? 13.506 36.031 43.385 1.00 18.28 119 ILE A CA 1
ATOM 1302 C C . ILE B 2 132 ? 13.197 34.886 42.439 1.00 18.91 119 ILE A C 1
ATOM 1303 O O . ILE B 2 132 ? 12.058 34.427 42.367 1.00 18.34 119 ILE A O 1
ATOM 1308 N N . GLU B 2 133 ? 14.214 34.448 41.704 1.00 20.54 120 GLU A N 1
ATOM 1309 C CA . GLU B 2 133 ? 14.081 33.339 40.764 1.00 22.28 120 GLU A CA 1
ATOM 1310 C C . GLU B 2 133 ? 15.121 32.294 41.131 1.00 21.53 120 GLU A C 1
ATOM 1311 O O . GLU B 2 133 ? 16.198 32.626 41.628 1.00 20.61 120 GLU A O 1
ATOM 1317 N N . GLN B 2 134 ? 14.801 31.036 40.863 1.00 19.64 121 GLN A N 1
ATOM 1318 C CA . GLN B 2 134 ? 15.690 29.944 41.215 1.00 20.02 121 GLN A CA 1
ATOM 1319 C C . GLN B 2 134 ? 15.597 28.767 40.245 1.00 17.34 121 GLN A C 1
ATOM 1320 O O . GLN B 2 134 ? 14.513 28.419 39.786 1.00 19.08 121 GLN A O 1
ATOM 1326 N N . ILE B 2 135 ? 16.741 28.176 39.922 1.00 17.73 122 ILE A N 1
ATOM 1327 C CA . ILE B 2 135 ? 16.776 26.991 39.071 1.00 19.77 122 ILE A CA 1
ATOM 1328 C C . ILE B 2 135 ? 17.023 25.852 40.069 1.00 20.68 122 ILE A C 1
ATOM 1329 O O . ILE B 2 135 ? 18.115 25.720 40.616 1.00 22.69 122 ILE A O 1
ATOM 1334 N N . PRO B 2 136 ? 16.003 25.025 40.323 1.00 21.10 123 PRO A N 1
ATOM 1335 C CA . PRO B 2 136 ? 16.104 23.906 41.265 1.00 22.70 123 PRO A CA 1
ATOM 1336 C C . PRO B 2 136 ? 17.180 22.872 40.957 1.00 20.07 123 PRO A C 1
ATOM 1337 O O . PRO B 2 136 ? 17.551 22.652 39.807 1.00 17.90 123 PRO A O 1
ATOM 1341 N N . SER B 2 137 ? 17.665 22.246 42.020 1.00 20.45 124 SER A N 1
ATOM 1342 C CA . SER B 2 137 ? 18.675 21.201 41.945 1.00 19.67 124 SER A CA 1
ATOM 1343 C C . SER B 2 137 ? 18.110 20.013 41.178 1.00 18.55 124 SER A C 1
ATOM 1344 O O . SER B 2 137 ? 16.897 19.799 41.180 1.00 16.90 124 SER A O 1
ATOM 1347 N N . MET B 2 138 ? 18.990 19.251 40.530 1.00 16.46 125 MET A N 1
ATOM 1348 C CA . MET B 2 138 ? 18.591 18.053 39.798 1.00 17.91 125 MET A CA 1
ATOM 1349 C C . MET B 2 138 ? 18.106 17.028 40.821 1.00 15.85 125 MET A C 1
ATOM 1350 O O . MET B 2 138 ? 17.420 16.066 40.479 1.00 16.05 125 MET A O 1
ATOM 1355 N N . TYR B 2 139 ? 18.491 17.221 42.080 1.00 14.86 126 TYR A N 1
ATOM 1356 C CA . TYR B 2 139 ? 18.037 16.319 43.127 1.00 16.71 126 TYR A CA 1
ATOM 1357 C C . TYR B 2 139 ? 16.767 16.915 43.725 1.00 16.67 126 TYR A C 1
ATOM 1358 O O . TYR B 2 139 ? 16.786 17.594 44.755 1.00 16.27 126 TYR A O 1
ATOM 1367 N N . SER B 2 140 ? 15.659 16.656 43.041 1.00 15.82 127 SER A N 1
ATOM 1368 C CA . SER B 2 140 ? 14.350 17.146 43.451 1.00 16.74 127 SER A CA 1
ATOM 1369 C C . SER B 2 140 ? 13.280 16.275 42.803 1.00 17.11 127 SER A C 1
ATOM 1370 O O . SER B 2 140 ? 13.573 15.504 41.880 1.00 16.55 127 SER A O 1
ATOM 1373 N N . ALA B 2 141 ? 12.045 16.410 43.281 1.00 16.24 128 ALA A N 1
ATOM 1374 C CA . ALA B 2 141 ? 10.928 15.625 42.774 1.00 18.07 128 ALA A CA 1
ATOM 1375 C C . ALA B 2 141 ? 10.162 16.319 41.651 1.00 19.91 128 ALA A C 1
ATOM 1376 O O . ALA B 2 141 ? 9.050 15.911 41.306 1.00 19.23 128 ALA A O 1
ATOM 1378 N N . LEU B 2 142 ? 10.740 17.377 41.093 1.00 17.89 129 LEU A N 1
ATOM 1379 C CA . LEU B 2 142 ? 10.089 18.056 39.981 1.00 19.89 129 LEU A CA 1
ATOM 1380 C C . LEU B 2 142 ? 10.048 17.015 38.861 1.00 19.58 129 LEU A C 1
ATOM 1381 O O . LEU B 2 142 ? 10.889 16.115 38.818 1.00 18.60 129 LEU A O 1
ATOM 1386 N N . LYS B 2 143 ? 9.065 17.119 37.973 1.00 18.77 130 LYS A N 1
ATOM 1387 C CA . LYS B 2 143 ? 8.926 16.160 36.879 1.00 21.02 130 LYS A CA 1
ATOM 1388 C C . LYS B 2 143 ? 9.457 16.648 35.547 1.00 22.85 130 LYS A C 1
ATOM 1389 O O . LYS B 2 143 ? 9.366 17.827 35.214 1.00 21.29 130 LYS A O 1
ATOM 1395 N N . TYR B 2 144 ? 10.016 15.716 34.789 1.00 20.37 131 TYR A N 1
ATOM 1396 C CA . TYR B 2 144 ? 10.538 16.010 33.467 1.00 23.69 131 TYR A CA 1
ATOM 1397 C C . TYR B 2 144 ? 10.215 14.799 32.604 1.00 22.65 131 TYR A C 1
ATOM 1398 O O . TYR B 2 144 ? 10.849 13.756 32.726 1.00 22.55 131 TYR A O 1
ATOM 1407 N N . GLN B 2 145 ? 9.206 14.937 31.752 1.00 23.97 132 GLN A N 1
ATOM 1408 C CA . GLN B 2 145 ? 8.790 13.862 30.861 1.00 22.60 132 GLN A CA 1
ATOM 1409 C C . GLN B 2 145 ? 8.381 12.591 31.607 1.00 25.27 132 GLN A C 1
ATOM 1410 O O . GLN B 2 145 ? 8.823 11.492 31.268 1.00 25.25 132 GLN A O 1
ATOM 1413 N N . GLY B 2 146 ? 7.544 12.750 32.626 1.00 20.68 133 GLY A N 1
ATOM 1414 C CA . GLY B 2 146 ? 7.066 11.609 33.384 1.00 21.54 133 GLY A CA 1
ATOM 1415 C C . GLY B 2 146 ? 7.980 11.029 34.451 1.00 22.33 133 GLY A C 1
ATOM 1416 O O . GLY B 2 146 ? 7.577 10.101 35.156 1.00 22.49 133 GLY A O 1
ATOM 1417 N N . LYS B 2 147 ? 9.198 11.554 34.578 1.00 18.14 134 LYS A N 1
ATOM 1418 C CA . LYS B 2 147 ? 10.142 11.052 35.584 1.00 18.37 134 LYS A CA 1
ATOM 1419 C C . LYS B 2 147 ? 10.617 12.163 36.522 1.00 18.75 134 LYS A C 1
ATOM 1420 O O . LYS B 2 147 ? 10.655 13.328 36.127 1.00 17.17 134 LYS A O 1
ATOM 1426 N N . LYS B 2 148 ? 10.975 11.807 37.757 1.00 17.18 135 LYS A N 1
ATOM 1427 C CA . LYS B 2 148 ? 11.470 12.806 38.707 1.00 18.50 135 LYS A CA 1
ATOM 1428 C C . LYS B 2 148 ? 12.899 13.190 38.345 1.00 17.31 135 LYS A C 1
ATOM 1429 O O . LYS B 2 148 ? 13.669 12.364 37.848 1.00 17.10 135 LYS A O 1
ATOM 1435 N N . LEU B 2 149 ? 13.262 14.440 38.605 1.00 15.38 136 LEU A N 1
ATOM 1436 C CA . LEU B 2 149 ? 14.607 14.891 38.291 1.00 17.02 136 LEU A CA 1
ATOM 1437 C C . LEU B 2 149 ? 15.663 14.052 38.996 1.00 15.30 136 LEU A C 1
ATOM 1438 O O . LEU B 2 149 ? 16.722 13.784 38.424 1.00 15.29 136 LEU A O 1
ATOM 1443 N N . TYR B 2 150 ? 15.384 13.615 40.222 1.00 12.95 137 TYR A N 1
ATOM 1444 C CA . TYR B 2 150 ? 16.382 12.826 40.932 1.00 16.57 137 TYR A CA 1
ATOM 1445 C C . TYR B 2 150 ? 16.650 11.486 40.248 1.00 17.01 137 TYR A C 1
ATOM 1446 O O . TYR B 2 150 ? 17.718 10.900 40.429 1.00 16.28 137 TYR A O 1
ATOM 1455 N N . GLU B 2 151 ? 15.696 11.012 39.446 1.00 18.90 138 GLU A N 1
ATOM 1456 C CA . GLU B 2 151 ? 15.884 9.752 38.731 1.00 19.02 138 GLU A CA 1
ATOM 1457 C C . GLU B 2 151 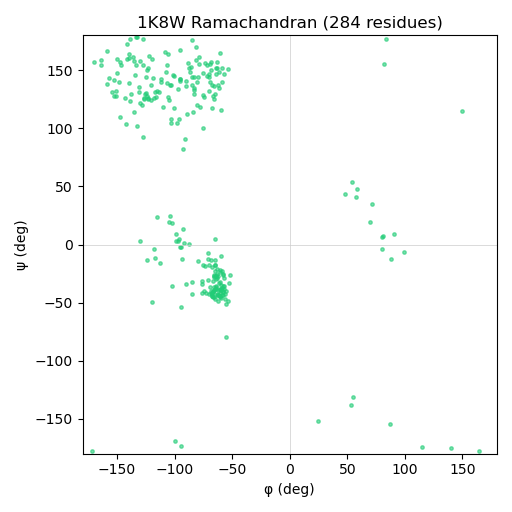? 16.968 9.952 37.678 1.00 18.61 138 GLU A C 1
ATOM 1458 O O . GLU B 2 151 ? 17.818 9.087 37.474 1.00 19.54 138 GLU A O 1
ATOM 1464 N N . TYR B 2 152 ? 16.932 11.093 36.999 1.00 16.92 139 TYR A N 1
ATOM 1465 C CA . TYR B 2 152 ? 17.945 11.389 35.990 1.00 17.25 139 TYR A CA 1
ATOM 1466 C C . TYR B 2 152 ? 19.283 11.647 36.687 1.00 15.48 139 TYR A C 1
ATOM 1467 O O . TYR B 2 152 ? 20.327 11.175 36.248 1.00 17.15 139 TYR A O 1
ATOM 1476 N N . ALA B 2 153 ? 19.240 12.393 37.785 1.00 14.64 140 ALA A N 1
ATOM 1477 C CA . ALA B 2 153 ? 20.451 12.725 38.526 1.00 16.70 140 ALA A CA 1
ATOM 1478 C C . ALA B 2 153 ? 21.264 11.488 38.896 1.00 17.47 140 ALA A C 1
ATOM 1479 O O . ALA B 2 153 ? 22.470 11.441 38.671 1.00 17.56 140 ALA A O 1
ATOM 1481 N N . ARG B 2 154 ? 20.592 10.487 39.455 1.00 16.45 141 ARG A N 1
ATOM 1482 C CA . ARG B 2 154 ? 21.264 9.264 39.877 1.00 19.88 141 ARG A CA 1
ATOM 1483 C C . ARG B 2 154 ? 21.859 8.469 38.725 1.00 19.67 141 ARG A C 1
ATOM 1484 O O . ARG B 2 154 ? 22.708 7.602 38.940 1.00 19.15 141 ARG A O 1
ATOM 1492 N N . GLN B 2 155 ? 21.409 8.763 37.509 1.00 19.31 142 GLN A N 1
ATOM 1493 C CA . GLN B 2 155 ? 21.913 8.084 36.320 1.00 21.00 142 GLN A CA 1
ATOM 1494 C C . GLN B 2 155 ? 23.005 8.928 35.681 1.00 21.75 142 GLN A C 1
ATOM 1495 O O . GLN B 2 155 ? 23.512 8.592 34.614 1.00 20.05 142 GLN A O 1
ATOM 1501 N N . GLY B 2 156 ? 23.356 10.032 36.337 1.00 17.93 143 GLY A N 1
ATOM 1502 C CA . GLY B 2 156 ? 24.381 10.915 35.811 1.00 17.02 143 GLY A CA 1
ATOM 1503 C C . GLY B 2 156 ? 23.894 11.665 34.588 1.00 19.45 143 GLY A C 1
ATOM 1504 O O . GLY B 2 156 ? 24.657 11.930 33.661 1.00 19.03 143 GLY A O 1
ATOM 1505 N N . ILE B 2 157 ? 22.613 12.012 34.584 1.00 19.77 144 ILE A N 1
ATOM 1506 C CA . ILE B 2 157 ? 22.024 12.737 33.464 1.00 17.23 144 ILE A CA 1
ATOM 1507 C C . ILE B 2 157 ? 21.446 14.068 33.912 1.00 20.26 144 ILE A C 1
ATOM 1508 O O . ILE B 2 157 ? 20.615 14.116 34.817 1.00 19.96 144 ILE A O 1
ATOM 1513 N N . GLU B 2 158 ? 21.890 15.149 33.288 1.00 19.93 145 GLU A N 1
ATOM 1514 C CA . GLU B 2 158 ? 21.346 16.450 33.623 1.00 23.15 145 GLU A CA 1
ATOM 1515 C C . GLU B 2 158 ? 20.346 16.811 32.533 1.00 23.87 145 GLU A C 1
ATOM 1516 O O . GLU B 2 158 ? 20.521 16.438 31.372 1.00 22.02 145 GLU A O 1
ATOM 1522 N N . VAL B 2 159 ? 19.282 17.506 32.913 1.00 24.70 146 VAL A N 1
ATOM 1523 C CA . VAL B 2 159 ? 18.281 17.936 31.949 1.00 25.28 146 VAL A CA 1
ATOM 1524 C C . VAL B 2 159 ? 18.036 19.421 32.166 1.00 25.54 146 VAL A C 1
ATOM 1525 O O . VAL B 2 159 ? 18.320 19.954 33.240 1.00 25.98 146 VAL A O 1
ATOM 1529 N N . PRO B 2 160 ? 17.520 20.113 31.143 1.00 27.91 147 PRO A N 1
ATOM 1530 C CA . PRO B 2 160 ? 17.248 21.550 31.253 1.00 28.17 147 PRO A CA 1
ATOM 1531 C C . PRO B 2 160 ? 16.156 21.859 32.270 1.00 26.86 147 PRO A C 1
ATOM 1532 O O . PRO B 2 160 ? 15.145 21.164 32.328 1.00 25.79 147 PRO A O 1
ATOM 1536 N N . ARG B 2 161 ? 16.380 22.883 33.090 1.00 27.07 148 ARG A N 1
ATOM 1537 C CA . ARG B 2 161 ? 15.388 23.313 34.072 1.00 25.36 148 ARG A CA 1
ATOM 1538 C C . ARG B 2 161 ? 15.226 24.819 33.954 1.00 24.83 148 ARG A C 1
ATOM 1539 O O . ARG B 2 161 ? 16.209 25.548 33.843 1.00 26.88 148 ARG A O 1
ATOM 1547 N N . GLU B 2 162 ? 13.986 25.284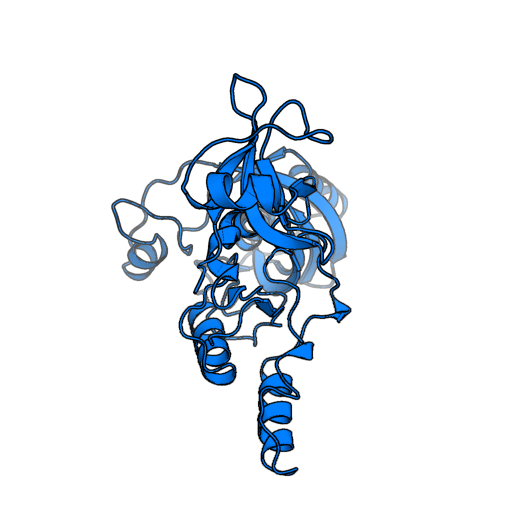 33.963 1.00 24.48 149 GLU A N 1
ATOM 1548 C CA . GLU B 2 162 ? 13.735 26.715 33.871 1.00 28.92 149 GLU A CA 1
ATOM 1549 C C . GLU B 2 162 ? 13.765 27.308 35.268 1.00 25.98 149 GLU A C 1
ATOM 1550 O O . GLU B 2 162 ? 13.482 26.613 36.245 1.00 23.24 149 GLU A O 1
ATOM 1556 N N . ALA B 2 163 ? 14.120 28.584 35.366 1.00 23.96 150 ALA A N 1
ATOM 1557 C CA . ALA B 2 163 ? 14.137 29.253 36.658 1.00 23.76 150 ALA A CA 1
ATOM 1558 C C . ALA B 2 163 ? 12.676 29.413 37.080 1.00 25.14 150 ALA A C 1
ATOM 1559 O O . ALA B 2 163 ? 11.804 29.637 36.235 1.00 25.65 150 ALA A O 1
ATOM 1561 N N . ARG B 2 164 ? 12.411 29.286 38.376 1.00 22.63 151 ARG A N 1
ATOM 1562 C CA . ARG B 2 164 ? 11.053 29.414 38.901 1.00 24.06 151 ARG A CA 1
ATOM 1563 C C . ARG B 2 164 ? 10.991 30.570 39.874 1.00 21.24 151 ARG A C 1
ATOM 1564 O O . ARG B 2 164 ? 11.925 30.795 40.637 1.00 18.04 151 ARG A O 1
ATOM 1572 N N . PRO B 2 165 ? 9.874 31.306 39.876 1.00 21.11 152 PRO A N 1
ATOM 1573 C CA . PRO B 2 165 ? 9.756 32.431 40.799 1.00 22.73 152 PRO A CA 1
ATOM 1574 C C . PRO B 2 165 ? 9.301 31.961 42.178 1.00 20.96 152 PRO A C 1
ATOM 1575 O O . PRO B 2 165 ? 8.369 31.166 42.297 1.00 23.43 152 PRO A O 1
ATOM 1579 N N . ILE B 2 166 ? 9.980 32.441 43.213 1.00 19.29 153 ILE A N 1
ATOM 1580 C CA . ILE B 2 166 ? 9.622 32.121 44.585 1.00 20.02 153 ILE A CA 1
ATOM 1581 C C . ILE B 2 166 ? 9.787 33.398 45.395 1.00 19.30 153 ILE A C 1
ATOM 1582 O O . ILE B 2 166 ? 10.423 34.354 44.943 1.00 19.55 153 ILE A O 1
ATOM 1587 N N . THR B 2 167 ? 9.204 33.428 46.583 1.00 19.91 154 THR A N 1
ATOM 1588 C CA . THR B 2 167 ? 9.314 34.611 47.418 1.00 19.91 154 THR A CA 1
ATOM 1589 C C . THR B 2 167 ? 9.875 34.270 48.787 1.00 21.38 154 THR A C 1
ATOM 1590 O O . THR B 2 167 ? 9.415 33.336 49.443 1.00 19.88 154 THR A O 1
ATOM 1594 N N . VAL B 2 168 ? 10.889 35.021 49.199 1.00 19.13 155 VAL A N 1
ATOM 1595 C CA . VAL B 2 168 ? 11.481 34.841 50.515 1.00 19.57 155 VAL A CA 1
ATOM 1596 C C . VAL B 2 168 ? 10.913 36.004 51.325 1.00 21.55 155 VAL A C 1
ATOM 1597 O O . VAL B 2 168 ? 11.317 37.146 51.141 1.00 21.06 155 VAL A O 1
ATOM 1601 N N . TYR B 2 169 ? 9.947 35.705 52.188 1.00 21.91 156 TYR A N 1
ATOM 1602 C CA . TYR B 2 169 ? 9.300 36.719 53.016 1.00 22.94 156 TYR A CA 1
ATOM 1603 C C . TYR B 2 169 ? 10.222 37.238 54.106 1.00 24.64 156 TYR A C 1
ATOM 1604 O O . TYR B 2 169 ? 10.128 38.396 54.522 1.00 21.66 156 TYR A O 1
ATOM 1613 N N . GLU B 2 170 ? 11.116 36.379 54.573 1.00 19.85 157 GLU A N 1
ATOM 1614 C CA . GLU B 2 170 ? 12.039 36.772 55.620 1.00 22.80 157 GLU A CA 1
ATOM 1615 C C . GLU B 2 170 ? 13.262 35.875 55.634 1.00 23.23 157 GLU A C 1
ATOM 1616 O O . GLU B 2 170 ? 13.159 34.657 55.462 1.00 19.51 157 GLU A O 1
ATOM 1622 N N . LEU B 2 171 ? 14.421 36.495 55.817 1.00 21.16 158 LEU A N 1
ATOM 1623 C CA . LEU B 2 171 ? 15.683 35.774 55.904 1.00 22.06 158 LEU A CA 1
ATOM 1624 C C . LEU B 2 171 ? 16.414 36.407 57.077 1.00 24.05 158 LEU A C 1
ATOM 1625 O O . LEU B 2 171 ? 16.777 37.585 57.037 1.00 22.04 158 LEU A O 1
ATOM 1630 N N . LEU B 2 172 ? 16.599 35.623 58.131 1.00 21.12 159 LEU A N 1
ATOM 1631 C CA . LEU B 2 172 ? 17.272 36.093 59.330 1.00 22.37 159 LEU A CA 1
ATOM 1632 C C . LEU B 2 172 ? 18.669 35.523 59.425 1.00 22.30 159 LEU A C 1
ATOM 1633 O O . LEU B 2 172 ? 18.862 34.312 59.343 1.00 19.28 159 LEU A O 1
ATOM 1638 N N . PHE B 2 173 ? 19.647 36.401 59.592 1.00 22.20 160 PHE A N 1
ATOM 1639 C CA . PHE B 2 173 ? 21.017 35.956 59.752 1.00 24.12 160 PHE A CA 1
ATOM 1640 C C . PHE B 2 173 ? 21.118 35.536 61.211 1.00 24.33 160 PHE A C 1
ATOM 1641 O O . PHE B 2 173 ? 20.889 36.346 62.106 1.00 27.31 160 PHE A O 1
ATOM 1649 N N . ILE B 2 174 ? 21.440 34.274 61.461 1.00 24.13 161 ILE A N 1
ATOM 1650 C CA . ILE B 2 174 ? 21.557 33.810 62.835 1.00 25.11 161 ILE A CA 1
ATOM 1651 C C . ILE B 2 174 ? 22.999 33.896 63.316 1.00 26.97 161 ILE A C 1
ATOM 1652 O O . ILE B 2 174 ? 23.279 34.506 64.347 1.00 26.30 161 ILE A O 1
ATOM 1657 N N . ARG B 2 175 ? 23.921 33.297 62.569 1.00 25.96 162 ARG A N 1
ATOM 1658 C CA . ARG B 2 175 ? 25.322 33.333 62.969 1.00 26.16 162 ARG A CA 1
ATOM 1659 C C . ARG B 2 175 ? 26.250 32.813 61.884 1.00 26.59 162 ARG A C 1
ATOM 1660 O O . ARG B 2 175 ? 25.843 32.056 60.999 1.00 22.24 162 ARG A O 1
ATOM 1668 N N . HIS B 2 176 ? 27.503 33.245 61.968 1.00 24.68 163 HIS A N 1
ATOM 1669 C CA . HIS B 2 176 ? 28.557 32.810 61.065 1.00 26.15 163 HIS A CA 1
ATOM 1670 C C . HIS B 2 176 ? 29.710 32.471 62.000 1.00 28.11 163 HIS A C 1
ATOM 1671 O O . HIS B 2 176 ? 30.381 33.368 62.507 1.00 28.76 163 HIS A O 1
ATOM 1678 N N . GLU B 2 177 ? 29.918 31.184 62.250 1.00 27.39 164 GLU A N 1
ATOM 1679 C CA . GLU B 2 177 ? 30.987 30.745 63.137 1.00 31.49 164 GLU A CA 1
ATOM 1680 C C . GLU B 2 177 ? 31.833 29.696 62.443 1.00 31.90 164 GLU A C 1
ATOM 1681 O O . GLU B 2 177 ? 31.335 28.635 62.064 1.00 31.73 164 GLU A O 1
ATOM 1687 N N . GLY B 2 178 ? 33.118 29.990 62.284 1.00 33.07 165 GLY A N 1
ATOM 1688 C CA . GLY B 2 178 ? 33.992 29.047 61.616 1.00 32.01 165 GLY A CA 1
ATOM 1689 C C . GLY B 2 178 ? 33.477 28.832 60.208 1.00 29.95 165 GLY A C 1
ATOM 1690 O O . GLY B 2 178 ? 33.203 29.793 59.491 1.00 33.93 165 GLY A O 1
ATOM 1691 N N A ASN B 2 179 ? 33.336 27.576 59.801 0.50 28.90 166 ASN A N 1
ATOM 1692 N N B ASN B 2 179 ? 33.336 27.570 59.816 0.50 28.27 166 ASN A N 1
ATOM 1693 C CA A ASN B 2 179 ? 32.842 27.281 58.462 0.50 27.34 166 ASN A CA 1
ATOM 1694 C CA B ASN B 2 179 ? 32.850 27.230 58.484 0.50 26.38 166 ASN A CA 1
ATOM 1695 C C A ASN B 2 179 ? 31.335 27.040 58.442 0.50 25.50 166 ASN A C 1
ATOM 1696 C C B ASN B 2 179 ? 31.339 27.009 58.460 0.50 24.89 166 ASN A C 1
ATOM 1697 O O A ASN B 2 179 ? 30.809 26.438 57.504 0.50 23.12 166 ASN A O 1
ATOM 1698 O O B ASN B 2 179 ? 30.813 26.393 57.532 0.50 22.64 166 ASN A O 1
ATOM 1707 N N . GLU B 2 180 ? 30.644 27.512 59.477 1.00 22.56 167 GLU A N 1
ATOM 1708 C CA . GLU B 2 180 ? 29.195 27.350 59.557 1.00 21.71 167 GLU A CA 1
ATOM 1709 C C . GLU B 2 180 ? 28.433 28.665 59.450 1.00 21.60 167 GLU A C 1
ATOM 1710 O O . GLU B 2 180 ? 28.836 29.685 60.017 1.00 21.03 167 GLU A O 1
ATOM 1716 N N . LEU B 2 181 ? 27.332 28.624 58.707 1.00 18.84 168 LEU A N 1
ATOM 1717 C CA . LEU B 2 181 ? 26.458 29.777 58.519 1.00 18.67 168 LEU A CA 1
ATOM 1718 C C . LEU B 2 181 ? 25.036 29.301 58.816 1.00 19.32 168 LEU A C 1
ATOM 1719 O O . LEU B 2 181 ? 24.551 28.357 58.189 1.00 18.11 168 LEU A O 1
ATOM 1724 N N . GLU B 2 182 ? 24.377 29.939 59.777 1.00 18.12 169 GLU A N 1
ATOM 1725 C CA . GLU B 2 182 ? 23.017 29.566 60.141 1.00 18.17 169 GLU A CA 1
ATOM 1726 C C . GLU B 2 182 ? 22.032 30.679 59.805 1.00 19.54 169 GLU A C 1
ATOM 1727 O O . GLU B 2 182 ? 22.254 31.843 60.139 1.00 21.31 169 GLU A O 1
ATOM 1733 N N . LEU B 2 183 ? 20.943 30.305 59.138 1.00 17.69 170 LEU A N 1
ATOM 1734 C CA . LEU B 2 183 ? 19.917 31.255 58.727 1.00 18.29 170 LEU A CA 1
ATOM 1735 C C . LEU B 2 183 ? 18.532 30.692 59.003 1.00 18.03 170 LEU A C 1
ATOM 1736 O O . LEU B 2 183 ? 18.361 29.485 59.169 1.00 20.03 170 LEU A O 1
ATOM 1741 N N . GLU B 2 184 ? 17.546 31.578 59.047 1.00 17.03 171 GLU A N 1
ATOM 1742 C CA . GLU B 2 184 ? 16.164 31.172 59.222 1.00 18.74 171 GLU A CA 1
ATOM 1743 C C . GLU B 2 184 ? 15.459 31.834 58.047 1.00 20.69 171 GLU A C 1
ATOM 1744 O O . GLU B 2 184 ? 15.569 33.046 57.841 1.00 20.98 171 GLU A O 1
ATOM 1750 N N . ILE B 2 185 ? 14.748 31.028 57.269 1.00 18.67 172 ILE A N 1
ATOM 1751 C CA . ILE B 2 185 ? 14.075 31.514 56.076 1.00 17.35 172 ILE A CA 1
ATOM 1752 C C . ILE B 2 185 ? 12.586 31.206 56.033 1.00 19.66 172 ILE A C 1
ATOM 1753 O O . ILE B 2 185 ? 12.168 30.064 56.243 1.00 19.39 172 ILE A O 1
ATOM 1758 N N . HIS B 2 186 ? 11.797 32.242 55.764 1.00 17.54 173 HIS A N 1
ATOM 1759 C CA . HIS B 2 186 ? 10.351 32.126 55.632 1.00 18.82 173 HIS A CA 1
ATOM 1760 C C . HIS B 2 186 ? 10.131 32.346 54.134 1.00 18.79 173 HIS A C 1
ATOM 1761 O O . HIS B 2 186 ? 10.449 33.418 53.607 1.00 18.50 173 HIS A O 1
ATOM 1768 N N . CYS B 2 187 ? 9.579 31.344 53.455 1.00 18.35 174 CYS A N 1
ATOM 1769 C CA . CYS B 2 187 ? 9.398 31.415 52.005 1.00 18.70 174 CYS A CA 1
ATOM 1770 C C . CYS B 2 187 ? 8.100 30.818 51.458 1.00 18.68 174 CYS A C 1
ATOM 1771 O O . CYS B 2 187 ? 7.339 30.166 52.177 1.00 17.50 174 CYS A O 1
ATOM 1774 N N . SER B 2 188 ? 7.875 31.032 50.164 1.00 19.62 175 SER A N 1
ATOM 1775 C CA . SER B 2 188 ? 6.687 30.523 49.490 1.00 18.19 175 SER A CA 1
ATOM 1776 C C . SER B 2 188 ? 6.881 29.058 49.110 1.00 18.88 175 SER A C 1
ATOM 1777 O O . SER B 2 188 ? 7.989 28.516 49.214 1.00 15.20 175 SER A O 1
ATOM 1780 N N . LYS B 2 189 ? 5.798 28.423 48.671 1.00 16.63 176 LYS A N 1
ATOM 1781 C CA . LYS B 2 189 ? 5.822 27.012 48.304 1.00 18.99 176 LYS A CA 1
ATOM 1782 C C . LYS B 2 189 ? 6.845 26.661 47.223 1.00 18.48 176 LYS A C 1
ATOM 1783 O O . LYS B 2 189 ? 7.140 27.464 46.335 1.00 18.24 176 LYS A O 1
ATOM 1789 N N . GLY B 2 190 ? 7.393 25.452 47.324 1.00 19.96 177 GLY A N 1
ATOM 1790 C CA . GLY B 2 190 ? 8.360 24.980 46.349 1.00 18.58 177 GLY A CA 1
ATOM 1791 C C . GLY B 2 190 ? 9.723 25.647 46.342 1.00 16.45 177 GLY A C 1
ATOM 1792 O O . GLY B 2 190 ? 10.438 25.570 45.342 1.00 18.73 177 GLY A O 1
ATOM 1793 N N . THR B 2 191 ? 10.086 26.304 47.441 1.00 15.38 178 THR A N 1
ATOM 1794 C CA . THR B 2 191 ? 11.391 26.960 47.539 1.00 17.19 178 THR A CA 1
ATOM 1795 C C . THR B 2 191 ? 12.429 25.917 47.951 1.00 18.78 178 THR A C 1
ATOM 1796 O O . THR B 2 191 ? 12.210 25.170 48.902 1.00 19.55 178 THR A O 1
ATOM 1800 N N . TYR B 2 192 ? 13.541 25.842 47.225 1.00 16.36 179 TYR A N 1
ATOM 1801 C CA . TYR B 2 192 ? 14.593 24.903 47.591 1.00 16.25 179 TYR A CA 1
ATOM 1802 C C . TYR B 2 192 ? 15.657 25.606 48.417 1.00 16.64 179 TYR A C 1
ATOM 1803 O O . TYR B 2 192 ? 16.418 26.428 47.903 1.00 17.73 179 TYR A O 1
ATOM 1812 N N . ILE B 2 193 ? 15.693 25.291 49.706 1.00 16.75 180 ILE A N 1
ATOM 1813 C CA . ILE B 2 193 ? 16.672 25.892 50.598 1.00 15.54 180 ILE A CA 1
ATOM 1814 C C . ILE B 2 193 ? 18.069 25.434 50.186 1.00 16.63 180 ILE A C 1
ATOM 1815 O O . ILE B 2 193 ? 19.026 26.205 50.252 1.00 14.57 180 ILE A O 1
ATOM 1820 N N . ARG B 2 194 ? 18.182 24.183 49.748 1.00 15.40 181 ARG A N 1
ATOM 1821 C CA . ARG B 2 194 ? 19.468 23.649 49.303 1.00 15.72 181 ARG A CA 1
ATOM 1822 C C . ARG B 2 194 ? 20.020 24.487 48.153 1.00 14.98 181 ARG A C 1
ATOM 1823 O O . ARG B 2 194 ? 21.227 24.700 48.049 1.00 14.49 181 ARG A O 1
ATOM 1831 N N . THR B 2 195 ? 19.133 24.947 47.280 1.00 14.94 182 THR A N 1
ATOM 1832 C CA . THR B 2 195 ? 19.562 25.739 46.140 1.00 15.07 182 THR A CA 1
ATOM 1833 C C . THR B 2 195 ? 19.905 27.163 46.547 1.00 15.49 182 THR A C 1
ATOM 1834 O O . THR B 2 195 ? 20.822 27.767 45.986 1.00 16.11 182 THR A O 1
ATOM 1838 N N . ILE B 2 196 ? 19.185 27.703 47.527 1.00 16.12 183 ILE A N 1
ATOM 1839 C CA . ILE B 2 196 ? 19.507 29.045 48.001 1.00 16.58 183 ILE A CA 1
ATOM 1840 C C . ILE B 2 196 ? 20.915 28.974 48.591 1.00 17.89 183 ILE A C 1
ATOM 1841 O O . ILE B 2 196 ? 21.744 29.847 48.344 1.00 18.26 183 ILE A O 1
ATOM 1846 N N . ILE B 2 197 ? 21.181 27.916 49.354 1.00 16.78 184 ILE A N 1
ATOM 1847 C CA . ILE B 2 197 ? 22.487 27.731 49.978 1.00 16.78 184 ILE A CA 1
ATOM 1848 C C . ILE B 2 197 ? 23.584 27.476 48.937 1.00 15.68 184 ILE A C 1
ATOM 1849 O O . ILE B 2 197 ? 24.671 28.050 49.018 1.00 16.76 184 ILE A O 1
ATOM 1854 N N . ASP B 2 198 ? 23.311 26.615 47.963 1.00 15.98 185 ASP A N 1
ATOM 1855 C CA . ASP B 2 198 ? 24.311 26.332 46.938 1.00 16.25 185 ASP A CA 1
ATOM 1856 C C . ASP B 2 198 ? 24.606 27.627 46.173 1.00 16.27 185 ASP A C 1
ATOM 1857 O O . ASP B 2 198 ? 25.767 27.996 45.980 1.00 15.98 185 ASP A O 1
ATOM 1862 N N . ASP B 2 199 ? 23.550 28.320 45.755 1.00 16.80 186 ASP A N 1
ATOM 1863 C CA . ASP B 2 199 ? 23.691 29.584 45.032 1.00 16.38 186 ASP A CA 1
ATOM 1864 C C . ASP B 2 199 ? 24.461 30.604 45.877 1.00 17.31 186 ASP A C 1
ATOM 1865 O O . ASP B 2 199 ? 25.324 31.326 45.371 1.00 15.97 186 ASP A O 1
ATOM 1870 N N . LEU B 2 200 ? 24.127 30.668 47.162 1.00 16.35 187 LEU A N 1
ATOM 1871 C CA . LEU B 2 200 ? 24.788 31.585 48.086 1.00 16.27 187 LEU A CA 1
ATOM 1872 C C . LEU B 2 200 ? 26.283 31.274 48.170 1.00 16.13 187 LEU A C 1
ATOM 1873 O O . LEU B 2 200 ? 27.120 32.181 48.192 1.00 16.00 187 LEU A O 1
ATOM 1878 N N . GLY B 2 201 ? 26.610 29.986 48.224 1.00 16.61 188 GLY A N 1
ATOM 1879 C CA . GLY B 2 201 ? 28.002 29.583 48.296 1.00 17.14 188 GLY A CA 1
ATOM 1880 C C . GLY B 2 201 ? 28.784 30.110 47.109 1.00 18.64 188 GLY A C 1
ATOM 1881 O O . GLY B 2 201 ? 29.933 30.549 47.250 1.00 16.23 188 GLY A O 1
ATOM 1882 N N . GLU B 2 202 ? 28.169 30.061 45.930 1.00 16.80 189 GLU A N 1
ATOM 1883 C CA . GLU B 2 202 ? 28.829 30.555 44.729 1.00 18.74 189 GLU A CA 1
ATOM 1884 C C . GLU B 2 202 ? 29.005 32.069 44.784 1.00 16.70 189 GLU A C 1
ATOM 1885 O O . GLU B 2 202 ? 30.072 32.580 44.446 1.00 19.41 189 GLU A O 1
ATOM 1891 N N . LYS B 2 203 ? 27.966 32.782 45.211 1.00 16.73 190 LYS A N 1
ATOM 1892 C CA . LYS B 2 203 ? 28.038 34.241 45.317 1.00 18.63 190 LYS A CA 1
ATOM 1893 C C . LYS B 2 203 ? 29.131 34.639 46.306 1.00 19.85 190 LYS A C 1
ATOM 1894 O O . LYS B 2 203 ? 29.773 35.679 46.151 1.00 19.32 190 LYS A O 1
ATOM 1900 N N . LEU B 2 204 ? 29.331 33.811 47.326 1.00 17.86 191 LEU A N 1
ATOM 1901 C CA . LEU B 2 204 ? 30.340 34.081 48.349 1.00 20.47 191 LEU A CA 1
ATOM 1902 C C . LEU B 2 204 ? 31.749 33.710 47.900 1.00 20.39 191 LEU A C 1
ATOM 1903 O O . LEU B 2 204 ? 32.724 34.098 48.538 1.00 20.08 191 LEU A O 1
ATOM 1908 N N . GLY B 2 205 ? 31.847 32.951 46.809 1.00 19.43 192 GLY A N 1
ATOM 1909 C CA . GLY B 2 205 ? 33.143 32.557 46.282 1.00 21.16 192 GLY A CA 1
ATOM 1910 C C . GLY B 2 205 ? 33.822 31.371 46.948 1.00 21.81 192 GLY A C 1
ATOM 1911 O O . GLY B 2 205 ? 34.970 31.055 46.631 1.00 22.88 192 GLY A O 1
ATOM 1912 N N . CYS B 2 206 ? 33.118 30.696 47.850 1.00 19.56 193 CYS A N 1
ATOM 1913 C CA . CYS B 2 206 ? 33.697 29.560 48.560 1.00 19.06 193 CYS A CA 1
ATOM 1914 C C . CYS B 2 206 ? 32.905 28.266 48.439 1.00 19.15 193 CYS A C 1
ATOM 1915 O O . CYS B 2 206 ? 33.412 27.197 48.782 1.00 17.46 193 CYS A O 1
ATOM 1918 N N . GLY B 2 207 ? 31.667 28.361 47.962 1.00 18.82 194 GLY A N 1
ATOM 1919 C CA . GLY B 2 207 ? 30.835 27.177 47.841 1.00 18.60 194 GLY A CA 1
ATOM 1920 C C . GLY B 2 207 ? 30.191 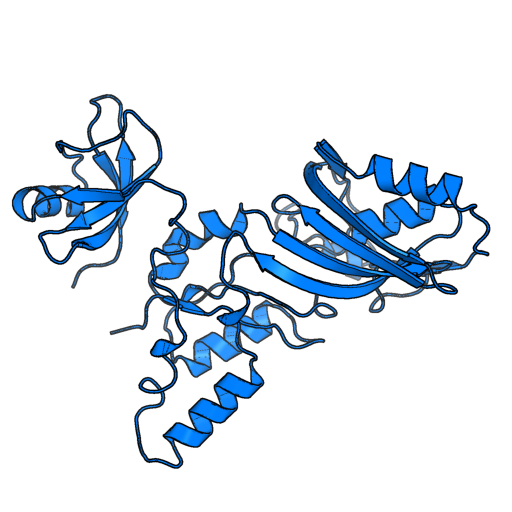26.855 49.179 1.00 20.38 194 GLY A C 1
ATOM 1921 O O . GLY B 2 207 ? 30.712 27.236 50.229 1.00 18.90 194 GLY A O 1
ATOM 1922 N N . ALA B 2 208 ? 29.059 26.161 49.157 1.00 18.39 195 ALA A N 1
ATOM 1923 C CA . ALA B 2 208 ? 28.374 25.805 50.395 1.00 16.80 195 ALA A CA 1
ATOM 1924 C C . ALA B 2 208 ? 27.340 24.715 50.179 1.00 17.04 195 ALA A C 1
ATOM 1925 O O . ALA B 2 208 ? 26.826 24.544 49.075 1.00 17.14 195 ALA A O 1
ATOM 1927 N N . HIS B 2 209 ? 27.046 23.972 51.240 1.00 15.15 196 HIS A N 1
ATOM 1928 C CA . HIS B 2 209 ? 26.023 22.940 51.176 1.00 16.55 196 HIS A CA 1
ATOM 1929 C C . HIS B 2 209 ? 25.327 22.823 52.530 1.00 17.84 196 HIS A C 1
ATOM 1930 O O . HIS B 2 209 ? 25.880 23.215 53.568 1.00 16.29 196 HIS A O 1
ATOM 1937 N N . VAL B 2 210 ? 24.105 22.306 52.506 1.00 15.76 197 VAL A N 1
ATOM 1938 C CA . VAL B 2 210 ? 23.295 22.139 53.713 1.00 17.32 197 VAL A CA 1
ATOM 1939 C C . VAL B 2 210 ? 23.756 20.983 54.606 1.00 18.09 197 VAL A C 1
ATOM 1940 O O . VAL B 2 210 ? 23.907 19.857 54.135 1.00 18.09 197 VAL A O 1
ATOM 1944 N N . ILE B 2 211 ? 23.986 21.261 55.890 1.00 17.76 198 ILE A N 1
ATOM 1945 C CA . ILE B 2 211 ? 24.389 20.207 56.823 1.00 17.81 198 ILE A CA 1
ATOM 1946 C C . ILE B 2 211 ? 23.334 20.037 57.913 1.00 18.88 198 ILE A C 1
ATOM 1947 O O . ILE B 2 211 ? 23.356 19.069 58.680 1.00 20.83 198 ILE A O 1
ATOM 1952 N N . TYR B 2 212 ? 22.402 20.983 57.968 1.00 16.26 199 TYR A N 1
ATOM 1953 C CA . TYR B 2 212 ? 21.308 20.938 58.934 1.00 16.32 199 TYR A CA 1
ATOM 1954 C C . TYR B 2 212 ? 20.106 21.645 58.330 1.00 15.70 199 TYR A C 1
ATOM 1955 O O . TYR B 2 212 ? 20.232 22.743 57.806 1.00 17.25 199 TYR A O 1
ATOM 1964 N N . LEU B 2 213 ? 18.939 21.021 58.406 1.00 15.82 200 LEU A N 1
ATOM 1965 C CA . LEU B 2 213 ? 17.735 21.635 57.863 1.00 15.37 200 LEU A CA 1
ATOM 1966 C C . LEU B 2 213 ? 16.530 21.145 58.648 1.00 15.60 200 LEU A C 1
ATOM 1967 O O . LEU B 2 213 ? 16.339 19.945 58.826 1.00 20.32 200 LEU A O 1
ATOM 1972 N N . ARG B 2 214 ? 15.722 22.081 59.122 1.00 15.42 201 ARG A N 1
ATOM 1973 C CA . ARG B 2 214 ? 14.533 21.736 59.885 1.00 14.51 201 ARG A CA 1
ATOM 1974 C C . ARG B 2 214 ? 13.404 22.690 59.539 1.00 18.06 201 ARG A C 1
ATOM 1975 O O . ARG B 2 214 ? 13.568 23.912 59.607 1.00 18.97 201 ARG A O 1
ATOM 1983 N N . ARG B 2 215 ? 12.266 22.137 59.145 1.00 16.11 202 ARG A N 1
ATOM 1984 C CA . ARG B 2 215 ? 11.121 22.973 58.829 1.00 17.35 202 ARG A CA 1
ATOM 1985 C C . ARG B 2 215 ? 10.423 23.258 60.145 1.00 17.17 202 ARG A C 1
ATOM 1986 O O . ARG B 2 215 ? 9.890 22.351 60.783 1.00 17.52 202 ARG A O 1
ATOM 1994 N N . LEU B 2 216 ? 10.442 24.524 60.543 1.00 18.13 203 LEU A N 1
ATOM 1995 C CA . LEU B 2 216 ? 9.843 24.953 61.796 1.00 19.95 203 LEU A CA 1
ATOM 1996 C C . LEU B 2 216 ? 8.335 25.030 61.719 1.00 20.16 203 LEU A C 1
ATOM 1997 O O . LEU B 2 216 ? 7.647 24.801 62.715 1.00 21.73 203 LEU A O 1
ATOM 2002 N N . ALA B 2 217 ? 7.820 25.352 60.538 1.00 20.38 204 ALA A N 1
ATOM 2003 C CA . ALA B 2 217 ? 6.383 25.469 60.371 1.00 21.71 204 ALA A CA 1
ATOM 2004 C C . ALA B 2 217 ? 5.930 25.450 58.924 1.00 20.80 204 ALA A C 1
ATOM 2005 O O . ALA B 2 217 ? 6.703 25.709 57.997 1.00 18.92 204 ALA A O 1
ATOM 2007 N N . VAL B 2 218 ? 4.659 25.115 58.755 1.00 19.83 205 VAL A N 1
ATOM 2008 C CA . VAL B 2 218 ? 4.003 25.100 57.459 1.00 20.35 205 VAL A CA 1
ATOM 2009 C C . VAL B 2 218 ? 2.783 25.978 57.707 1.00 22.32 205 VAL A C 1
ATOM 2010 O O . VAL B 2 218 ? 2.018 25.727 58.640 1.00 21.21 205 VAL A O 1
ATOM 2014 N N . SER B 2 219 ? 2.615 27.016 56.895 1.00 21.36 206 SER A N 1
ATOM 2015 C CA . SER B 2 219 ? 1.491 27.925 57.051 1.00 26.21 206 SER A CA 1
ATOM 2016 C C . SER B 2 219 ? 1.418 28.452 58.489 1.00 28.62 206 SER A C 1
ATOM 2017 O O . SER B 2 219 ? 2.443 28.773 59.092 1.00 27.46 206 SER A O 1
ATOM 2020 N N . LYS B 2 220 ? 0.211 28.522 59.041 1.00 30.67 207 LYS A N 1
ATOM 2021 C CA . LYS B 2 220 ? 0.023 29.030 60.397 1.00 33.08 207 LYS A CA 1
ATOM 2022 C C . LYS B 2 220 ? -0.195 27.942 61.448 1.00 33.19 207 LYS A C 1
ATOM 2023 O O . LYS B 2 220 ? -0.697 28.223 62.538 1.00 32.83 207 LYS A O 1
ATOM 2027 N N . TYR B 2 221 ? 0.177 26.706 61.134 1.00 28.65 208 TYR A N 1
ATOM 2028 C CA . TYR B 2 221 ? 0.002 25.614 62.089 1.00 29.98 208 TYR A CA 1
ATOM 2029 C C . TYR B 2 221 ? 0.817 25.822 63.365 1.00 32.43 208 TYR A C 1
ATOM 2030 O O . TYR B 2 221 ? 1.974 26.242 63.313 1.00 32.33 208 TYR A O 1
ATOM 2039 N N . PRO B 2 222 ? 0.213 25.536 64.534 1.00 33.98 209 PRO A N 1
ATOM 2040 C CA . PRO B 2 222 ? 0.884 25.688 65.831 1.00 36.18 209 PRO A CA 1
ATOM 2041 C C . PRO B 2 222 ? 2.010 24.668 65.969 1.00 35.84 209 PRO A C 1
ATOM 2042 O O . PRO B 2 222 ? 1.765 23.459 65.969 1.00 36.31 209 PRO A O 1
ATOM 2046 N N . VAL B 2 223 ? 3.239 25.155 66.087 1.00 34.35 210 VAL A N 1
ATOM 2047 C CA . VAL B 2 223 ? 4.394 24.278 66.215 1.00 36.59 210 VAL A CA 1
ATOM 2048 C C . VAL B 2 223 ? 4.255 23.355 67.427 1.00 36.75 210 VAL A C 1
ATOM 2049 O O . VAL B 2 223 ? 4.834 22.268 67.462 1.00 37.10 210 VAL A O 1
ATOM 2053 N N . GLU B 2 224 ? 3.474 23.793 68.412 1.00 36.24 211 GLU A N 1
ATOM 2054 C CA . GLU B 2 224 ? 3.260 23.017 69.629 1.00 36.92 211 GLU A CA 1
ATOM 2055 C C . GLU B 2 224 ? 2.400 21.779 69.402 1.00 35.22 211 GLU A C 1
ATOM 2056 O O . GLU B 2 224 ? 2.312 20.913 70.274 1.00 34.22 211 GLU A O 1
ATOM 2062 N N . ARG B 2 225 ? 1.758 21.694 68.242 1.00 31.83 212 ARG A N 1
ATOM 2063 C CA . ARG B 2 225 ? 0.923 20.538 67.940 1.00 32.34 212 ARG A CA 1
ATOM 2064 C C . ARG B 2 225 ? 1.704 19.482 67.161 1.00 31.54 212 ARG A C 1
ATOM 2065 O O . ARG B 2 225 ? 1.176 18.413 66.852 1.00 32.09 212 ARG A O 1
ATOM 2073 N N . MET B 2 226 ? 2.962 19.785 66.852 1.00 28.57 213 MET A N 1
ATOM 2074 C CA . MET B 2 226 ? 3.819 18.856 66.120 1.00 27.54 213 MET A CA 1
ATOM 2075 C C . MET B 2 226 ? 4.212 17.691 67.038 1.00 27.50 213 MET A C 1
ATOM 2076 O O . MET B 2 226 ? 4.532 17.895 68.211 1.00 27.06 213 MET A O 1
ATOM 2081 N N A VAL B 2 227 ? 4.182 16.472 66.509 0.50 23.89 214 VAL A N 1
ATOM 2082 N N B VAL B 2 227 ? 4.183 16.478 66.493 0.50 24.74 214 VAL A N 1
ATOM 2083 C CA A VAL B 2 227 ? 4.539 15.299 67.299 0.50 21.63 214 VAL A CA 1
ATOM 2084 C CA B VAL B 2 227 ? 4.503 15.273 67.252 0.50 23.33 214 VAL A CA 1
ATOM 2085 C C A VAL B 2 227 ? 5.541 14.422 66.562 0.50 20.90 214 VAL A C 1
ATOM 2086 C C B VAL B 2 227 ? 5.543 14.410 66.545 0.50 21.85 214 VAL A C 1
ATOM 2087 O O A VAL B 2 227 ? 5.460 14.249 65.345 0.50 18.19 214 VAL A O 1
ATOM 2088 O O B VAL B 2 227 ? 5.490 14.233 65.328 0.50 19.10 214 VAL A O 1
ATOM 2095 N N . THR B 2 228 ? 6.487 13.868 67.310 1.00 19.58 215 THR A N 1
ATOM 2096 C CA . THR B 2 228 ? 7.518 13.018 66.735 1.00 21.86 215 THR A CA 1
ATOM 2097 C C . THR B 2 228 ? 6.961 11.628 66.456 1.00 23.19 215 THR A C 1
ATOM 2098 O O . THR B 2 228 ? 5.959 11.215 67.047 1.00 23.02 215 THR A O 1
ATOM 2102 N N . LEU B 2 229 ? 7.610 10.902 65.554 1.00 23.43 216 LEU A N 1
ATOM 2103 C CA . LEU B 2 229 ? 7.163 9.554 65.235 1.00 25.72 216 LEU A CA 1
ATOM 2104 C C . LEU B 2 229 ? 7.309 8.696 66.493 1.00 26.39 216 LEU A C 1
ATOM 2105 O O . LEU B 2 229 ? 6.455 7.861 66.795 1.00 26.27 216 LEU A O 1
ATOM 2110 N N . GLU B 2 230 ? 8.385 8.926 67.239 1.00 25.47 217 GLU A N 1
ATOM 2111 C CA . GLU B 2 230 ? 8.635 8.166 68.458 1.00 29.65 217 GLU A CA 1
ATOM 2112 C C . GLU B 2 230 ? 7.504 8.329 69.471 1.00 26.47 217 GLU A C 1
ATOM 2113 O O . GLU B 2 230 ? 7.121 7.370 70.141 1.00 27.57 217 GLU A O 1
ATOM 2119 N N . HIS B 2 231 ? 6.968 9.541 69.582 1.00 25.56 218 HIS A N 1
ATOM 2120 C CA . HIS B 2 231 ? 5.876 9.789 70.514 1.00 24.86 218 HIS A CA 1
ATOM 2121 C C . HIS B 2 231 ? 4.643 9.001 70.082 1.00 24.62 218 HIS A C 1
ATOM 2122 O O . HIS B 2 231 ? 3.915 8.472 70.920 1.00 25.15 218 HIS A O 1
ATOM 2129 N N . LEU B 2 232 ? 4.404 8.924 68.776 1.00 22.86 219 LEU A N 1
ATOM 2130 C CA . LEU B 2 232 ? 3.254 8.175 68.283 1.00 21.97 219 LEU A CA 1
ATOM 2131 C C . LEU B 2 232 ? 3.395 6.718 68.705 1.00 22.26 219 LEU A C 1
ATOM 2132 O O . LEU B 2 232 ? 2.439 6.101 69.169 1.00 21.74 219 LEU A O 1
ATOM 2137 N N . ARG B 2 233 ? 4.595 6.169 68.554 1.00 22.88 220 ARG A N 1
ATOM 2138 C CA . ARG B 2 233 ? 4.815 4.780 68.922 1.00 25.43 220 ARG A CA 1
ATOM 2139 C C . ARG B 2 233 ? 4.695 4.556 70.427 1.00 24.93 220 ARG A C 1
ATOM 2140 O O . ARG B 2 233 ? 4.260 3.492 70.868 1.00 25.25 220 ARG A O 1
ATOM 2148 N N . GLU B 2 234 ? 5.058 5.561 71.217 1.00 25.50 221 GLU A N 1
ATOM 2149 C CA . GLU B 2 234 ? 4.946 5.437 72.665 1.00 27.63 221 GLU A CA 1
ATOM 2150 C C . GLU B 2 234 ? 3.466 5.411 73.055 1.00 26.93 221 GLU A C 1
ATOM 2151 O O . GLU B 2 234 ? 3.069 4.696 73.981 1.00 25.22 221 GLU A O 1
ATOM 2157 N N . LEU B 2 235 ? 2.650 6.187 72.346 1.00 23.79 222 LEU A N 1
ATOM 2158 C CA . LEU B 2 235 ? 1.217 6.222 72.624 1.00 23.28 222 LEU A CA 1
ATOM 2159 C C . LEU B 2 235 ? 0.577 4.889 72.256 1.00 25.14 222 LEU A C 1
ATOM 2160 O O . LEU B 2 235 ? -0.299 4.399 72.967 1.00 25.27 222 LEU A O 1
ATOM 2165 N N . VAL B 2 236 ? 1.010 4.306 71.140 1.00 24.75 223 VAL A N 1
ATOM 2166 C CA . VAL B 2 236 ? 0.471 3.018 70.717 1.00 26.56 223 VAL A CA 1
ATOM 2167 C C . VAL B 2 236 ? 0.792 1.995 71.799 1.00 26.79 223 VAL A C 1
ATOM 2168 O O . VAL B 2 236 ? -0.054 1.187 72.179 1.00 24.88 223 VAL A O 1
ATOM 2172 N N . GLU B 2 237 ? 2.022 2.050 72.296 1.00 27.59 224 GLU A N 1
ATOM 2173 C CA . GLU B 2 237 ? 2.474 1.137 73.337 1.00 30.54 224 GLU A CA 1
ATOM 2174 C C . GLU B 2 237 ? 1.661 1.352 74.613 1.00 28.57 224 GLU A C 1
ATOM 2175 O O . GLU B 2 237 ? 1.256 0.393 75.270 1.00 26.80 224 GLU A O 1
ATOM 2181 N N . GLN B 2 238 ? 1.418 2.613 74.958 1.00 25.74 225 GLN A N 1
ATOM 2182 C CA . GLN B 2 238 ? 0.646 2.939 76.152 1.00 25.57 225 GLN A CA 1
ATOM 2183 C C . GLN B 2 238 ? -0.777 2.398 76.066 1.00 24.79 225 GLN A C 1
ATOM 2184 O O . GLN B 2 238 ? -1.304 1.852 77.038 1.00 22.94 225 GLN A O 1
ATOM 2190 N N . ALA B 2 239 ? -1.399 2.564 74.903 1.00 22.87 226 ALA A N 1
ATOM 2191 C CA . ALA B 2 239 ? -2.762 2.093 74.700 1.00 25.91 226 ALA A CA 1
ATOM 2192 C C . ALA B 2 239 ? -2.853 0.588 74.958 1.00 25.10 226 ALA A C 1
ATOM 2193 O O . ALA B 2 239 ? -3.794 0.120 75.602 1.00 25.19 226 ALA A O 1
ATOM 2195 N N . GLU B 2 240 ? -1.876 -0.164 74.461 1.00 27.53 227 GLU A N 1
ATOM 2196 C CA . GLU B 2 240 ? -1.860 -1.613 74.669 1.00 30.63 227 GLU A CA 1
ATOM 2197 C C . GLU B 2 240 ? -1.667 -1.913 76.154 1.00 30.94 227 GLU A C 1
ATOM 2198 O O . GLU B 2 240 ? -2.319 -2.796 76.712 1.00 29.90 227 GLU A O 1
ATOM 2201 N N A GLN B 2 241 ? -0.765 -1.168 76.787 0.50 31.00 228 GLN A N 1
ATOM 2202 N N B GLN B 2 241 ? -0.763 -1.170 76.787 0.50 30.32 228 GLN A N 1
ATOM 2203 C CA A GLN B 2 241 ? -0.477 -1.342 78.208 0.50 30.30 228 GLN A CA 1
ATOM 2204 C CA B GLN B 2 241 ? -0.478 -1.337 78.209 0.50 29.08 228 GLN A CA 1
ATOM 2205 C C A GLN B 2 241 ? -1.709 -1.089 79.070 0.50 29.78 228 GLN A C 1
ATOM 2206 C C B GLN B 2 241 ? -1.714 -1.094 79.065 0.50 29.03 228 GLN A C 1
ATOM 2207 O O A GLN B 2 241 ? -1.945 -1.793 80.052 0.50 29.27 228 GLN A O 1
ATOM 2208 O O B GLN B 2 241 ? -1.958 -1.809 80.038 0.50 28.51 228 GLN A O 1
ATOM 2219 N N . GLN B 2 242 ? -2.494 -0.083 78.699 1.00 27.87 229 GLN A N 1
ATOM 2220 C CA . GLN B 2 242 ? -3.698 0.262 79.444 1.00 27.70 229 GLN A CA 1
ATOM 2221 C C . GLN B 2 242 ? -4.950 -0.428 78.913 1.00 28.95 229 GLN A C 1
ATOM 2222 O O . GLN B 2 242 ? -6.058 -0.185 79.394 1.00 25.80 229 GLN A O 1
ATOM 2228 N N . ASP B 2 243 ? -4.762 -1.294 77.925 1.00 30.34 230 ASP A N 1
ATOM 2229 C CA . ASP B 2 243 ? -5.864 -2.026 77.313 1.00 32.06 230 ASP A CA 1
ATOM 2230 C C . ASP B 2 243 ? -6.975 -1.100 76.821 1.00 31.60 230 ASP A C 1
ATOM 2231 O O . ASP B 2 243 ? -8.139 -1.254 77.194 1.00 30.87 230 ASP A O 1
ATOM 2236 N N . ILE B 2 244 ? -6.611 -0.126 75.995 1.00 28.61 231 ILE A N 1
ATOM 2237 C CA . ILE B 2 244 ? -7.593 0.792 75.431 1.00 27.09 231 ILE A CA 1
ATOM 2238 C C . ILE B 2 244 ? -7.281 0.954 73.950 1.00 25.70 231 ILE A C 1
ATOM 2239 O O . ILE B 2 244 ? -6.162 0.684 73.518 1.00 24.94 231 ILE A O 1
ATOM 2244 N N . PRO B 2 245 ? -8.273 1.372 73.148 1.00 27.49 232 PRO A N 1
ATOM 2245 C CA . PRO B 2 245 ? -8.044 1.551 71.711 1.00 26.74 232 PRO A CA 1
ATOM 2246 C C . PRO B 2 245 ? -6.976 2.611 71.483 1.00 24.86 232 PRO A C 1
ATOM 2247 O O . PRO B 2 245 ? -7.006 3.664 72.118 1.00 25.80 232 PRO A O 1
ATOM 2251 N N . ALA B 2 246 ? -6.033 2.333 70.589 1.00 24.89 233 ALA A N 1
ATOM 2252 C CA . ALA B 2 246 ? -4.969 3.286 70.292 1.00 26.71 233 ALA A CA 1
ATOM 2253 C C . ALA B 2 246 ? -5.556 4.621 69.842 1.00 25.37 233 ALA A C 1
ATOM 2254 O O . ALA B 2 246 ? -4.956 5.676 70.044 1.00 25.97 233 ALA A O 1
ATOM 2256 N N . ALA B 2 247 ? -6.738 4.568 69.235 1.00 26.64 234 ALA A N 1
ATOM 2257 C CA . ALA B 2 247 ? -7.412 5.770 68.753 1.00 26.46 234 ALA A CA 1
ATOM 2258 C C . ALA B 2 247 ? -7.722 6.782 69.858 1.00 25.85 234 ALA A C 1
ATOM 2259 O O . ALA B 2 247 ? -7.730 7.991 69.617 1.00 24.72 234 ALA A O 1
ATOM 2261 N N A GLU B 2 248 ? -7.975 6.290 71.067 0.50 25.56 235 GLU A N 1
ATOM 2262 N N B GLU B 2 248 ? -7.978 6.291 71.066 0.50 25.66 235 GLU A N 1
ATOM 2263 C CA A GLU B 2 248 ? -8.290 7.169 72.188 0.50 24.51 235 GLU A CA 1
ATOM 2264 C CA B GLU B 2 248 ? -8.288 7.172 72.187 0.50 24.73 235 GLU A CA 1
ATOM 2265 C C A GLU B 2 248 ? -7.134 8.117 72.502 0.50 22.67 235 GLU A C 1
ATOM 2266 C C B GLU B 2 248 ? -7.134 8.123 72.493 0.50 22.78 235 GLU A C 1
ATOM 2267 O O A GLU B 2 248 ? -7.347 9.226 72.993 0.50 23.52 235 GLU A O 1
ATOM 2268 O O B GLU B 2 248 ? -7.347 9.239 72.968 0.50 23.58 235 GLU A O 1
ATOM 2279 N N . LEU B 2 249 ? -5.913 7.677 72.219 1.00 21.45 236 LEU A N 1
ATOM 2280 C CA . LEU B 2 249 ? -4.732 8.493 72.471 1.00 21.63 236 LEU A CA 1
ATOM 2281 C C . LEU B 2 249 ? -4.212 9.160 71.199 1.00 20.99 236 LEU A C 1
ATOM 2282 O O . LEU B 2 249 ? -3.597 10.225 71.252 1.00 20.96 236 LEU A O 1
ATOM 2287 N N . LEU B 2 250 ? -4.474 8.537 70.056 1.00 20.25 237 LEU A N 1
ATOM 2288 C CA . LEU B 2 250 ? -4.001 9.052 68.772 1.00 21.52 237 LEU A CA 1
ATOM 2289 C C . LEU B 2 250 ? -4.875 10.111 68.116 1.00 22.10 237 LEU A C 1
ATOM 2290 O O . LEU B 2 250 ? -4.368 11.100 67.583 1.00 20.07 237 LEU A O 1
ATOM 2295 N N . ASP B 2 251 ? -6.185 9.901 68.144 1.00 21.28 238 ASP A N 1
ATOM 2296 C CA . ASP B 2 251 ? -7.102 10.833 67.500 1.00 24.90 238 ASP A CA 1
ATOM 2297 C C . ASP B 2 251 ? -7.071 12.272 68.005 1.00 25.33 238 ASP A C 1
ATOM 2298 O O . ASP B 2 251 ? -7.248 13.207 67.220 1.00 25.09 238 ASP A O 1
ATOM 2303 N N . PRO B 2 252 ? -6.843 12.480 69.313 1.00 23.68 239 PRO A N 1
ATOM 2304 C CA . PRO B 2 252 ? -6.807 13.860 69.812 1.00 24.28 239 PRO A CA 1
ATOM 2305 C C . PRO B 2 252 ? -5.640 14.685 69.251 1.00 23.23 239 PRO A C 1
ATOM 2306 O O . PRO B 2 252 ? -5.655 15.913 69.308 1.00 23.44 239 PRO A O 1
ATOM 2310 N N . LEU B 2 253 ? -4.634 14.012 68.701 1.00 21.66 240 LEU A N 1
ATOM 2311 C CA . LEU B 2 253 ? -3.473 14.711 68.153 1.00 21.65 240 LEU A CA 1
ATOM 2312 C C . LEU B 2 253 ? -3.751 15.378 66.811 1.00 22.53 240 LEU A C 1
ATOM 2313 O O . LEU B 2 253 ? -3.002 16.258 66.385 1.00 22.15 240 LEU A O 1
ATOM 2318 N N . LEU B 2 254 ? -4.827 14.963 66.152 1.00 23.00 241 LEU A N 1
ATOM 2319 C CA . LEU B 2 254 ? -5.168 15.483 64.829 1.00 22.91 241 LEU A CA 1
ATOM 2320 C C . LEU B 2 254 ? -5.847 16.847 64.773 1.00 25.60 241 LEU A C 1
ATOM 2321 O O . LEU B 2 254 ? -6.656 17.190 65.636 1.00 24.50 241 LEU A O 1
ATOM 2326 N N . MET B 2 255 ? -5.503 17.620 63.744 1.00 25.47 242 MET A N 1
ATOM 2327 C CA . MET B 2 255 ? -6.115 18.925 63.515 1.00 25.86 242 MET A CA 1
ATOM 2328 C C . MET B 2 255 ? -7.332 18.573 62.658 1.00 25.53 242 MET A C 1
ATOM 2329 O O . MET B 2 255 ? -7.340 17.537 61.991 1.00 24.09 242 MET A O 1
ATOM 2334 N N . PRO B 2 256 ? -8.373 19.419 62.659 1.00 26.73 243 PRO A N 1
ATOM 2335 C CA . PRO B 2 256 ? -9.574 19.141 61.861 1.00 25.47 243 PRO A CA 1
ATOM 2336 C C . PRO B 2 256 ? -9.273 18.874 60.382 1.00 23.72 243 PRO A C 1
ATOM 2337 O O . PRO B 2 256 ? -8.303 19.400 59.834 1.00 22.74 243 PRO A O 1
ATOM 2341 N N . MET B 2 257 ? -10.115 18.070 59.739 1.00 21.37 244 MET A N 1
ATOM 2342 C CA . MET B 2 257 ? -9.916 17.737 58.331 1.00 23.10 244 MET A CA 1
ATOM 2343 C C . MET B 2 257 ? -10.016 18.957 57.418 1.00 24.49 244 MET A C 1
ATOM 2344 O O . MET B 2 257 ? -9.516 18.936 56.293 1.00 23.75 244 MET A O 1
ATOM 2349 N N . ASP B 2 258 ? -10.666 20.019 57.887 1.00 22.97 245 ASP A N 1
ATOM 2350 C CA . ASP B 2 258 ? -10.785 21.215 57.065 1.00 25.34 245 ASP A CA 1
ATOM 2351 C C . ASP B 2 258 ? -9.699 22.246 57.373 1.00 23.62 245 ASP A C 1
ATOM 2352 O O . ASP B 2 258 ? -9.626 23.280 56.718 1.00 21.95 245 ASP A O 1
ATOM 2357 N N . SER B 2 259 ? -8.841 21.961 58.351 1.00 23.92 246 SER A N 1
ATOM 2358 C CA . SER B 2 259 ? -7.787 22.912 58.706 1.00 23.71 246 SER A CA 1
ATOM 2359 C C . SER B 2 259 ? -6.937 23.366 57.516 1.00 22.57 246 SER A C 1
ATOM 2360 O O . SER B 2 259 ? -6.474 24.505 57.488 1.00 24.46 246 SER A O 1
ATOM 2363 N N . PRO B 2 260 ? -6.710 22.488 56.523 1.00 20.80 247 PRO A N 1
ATOM 2364 C CA . PRO B 2 260 ? -5.902 22.930 55.381 1.00 22.25 247 PRO A CA 1
ATOM 2365 C C . PRO B 2 260 ? -6.532 24.120 54.644 1.00 22.88 247 PRO A C 1
ATOM 2366 O O . PRO B 2 260 ? -5.836 24.892 53.975 1.00 23.99 247 PRO A O 1
ATOM 2370 N N . ALA B 2 261 ? -7.846 24.268 54.778 1.00 21.91 248 ALA A N 1
ATOM 2371 C CA . ALA B 2 261 ? -8.566 25.351 54.111 1.00 24.78 248 ALA A CA 1
ATOM 2372 C C . ALA B 2 261 ? -8.965 26.468 55.069 1.00 26.70 248 ALA A C 1
ATOM 2373 O O . ALA B 2 261 ? -9.857 27.266 54.766 1.00 26.26 248 ALA A O 1
ATOM 2375 N N . SER B 2 262 ? -8.301 26.530 56.217 1.00 30.07 249 SER A N 1
ATOM 2376 C CA . SER B 2 262 ? -8.613 27.544 57.222 1.00 35.68 249 SER A CA 1
ATOM 2377 C C . SER B 2 262 ? -8.492 28.976 56.707 1.00 36.98 249 SER A C 1
ATOM 2378 O O . SER B 2 262 ? -9.145 29.878 57.226 1.00 37.62 249 SER A O 1
ATOM 2381 N N . ASP B 2 263 ? -7.659 29.187 55.694 1.00 38.83 250 ASP A N 1
ATOM 2382 C CA . ASP B 2 263 ? -7.482 30.523 55.136 1.00 42.34 250 ASP A CA 1
ATOM 2383 C C . ASP B 2 263 ? -8.743 31.043 54.454 1.00 42.67 250 ASP A C 1
ATOM 2384 O O . ASP B 2 263 ? -8.961 32.252 54.383 1.00 43.57 250 ASP A O 1
ATOM 2389 N N . TYR B 2 264 ? -9.575 30.135 53.957 1.00 39.94 251 TYR A N 1
ATOM 2390 C CA . TYR B 2 264 ? -10.788 30.544 53.262 1.00 37.82 251 TYR A CA 1
ATOM 2391 C C . TYR B 2 264 ? -11.996 30.787 54.155 1.00 37.30 251 TYR A C 1
ATOM 2392 O O . TYR B 2 264 ? -12.154 30.153 55.199 1.00 36.72 251 TYR A O 1
ATOM 2401 N N . PRO B 2 265 ? -12.868 31.723 53.746 1.00 38.89 252 PRO A N 1
ATOM 2402 C CA . PRO B 2 265 ? -14.082 32.080 54.483 1.00 39.73 252 PRO A CA 1
ATOM 2403 C C . PRO B 2 265 ? -15.001 30.873 54.599 1.00 42.15 252 PRO A C 1
ATOM 2404 O O . PRO B 2 265 ? -15.031 30.023 53.711 1.00 43.36 252 PRO A O 1
ATOM 2408 N N . VAL B 2 266 ? -15.747 30.800 55.694 1.00 43.68 253 VAL A N 1
ATOM 2409 C CA . VAL B 2 266 ? -16.668 29.693 55.901 1.00 45.50 253 VAL A CA 1
ATOM 2410 C C . VAL B 2 266 ? -18.103 30.141 55.640 1.00 47.07 253 VAL A C 1
ATOM 2411 O O . VAL B 2 266 ? -18.511 31.231 56.044 1.00 48.92 253 VAL A O 1
ATOM 2415 N N . VAL B 2 267 ? -18.859 29.299 54.945 1.00 46.37 254 VAL A N 1
ATOM 2416 C CA . VAL B 2 267 ? -20.252 29.592 54.636 1.00 45.18 254 VAL A CA 1
ATOM 2417 C C . VAL B 2 267 ? -21.099 28.450 55.171 1.00 43.84 254 VAL A C 1
ATOM 2418 O O . VAL B 2 267 ? -20.829 27.282 54.890 1.00 40.60 254 VAL A O 1
ATOM 2422 N N . ASN B 2 268 ? -22.116 28.789 55.954 1.00 42.45 255 ASN A N 1
ATOM 2423 C CA . ASN B 2 268 ? -22.991 27.781 56.528 1.00 42.10 255 ASN A CA 1
ATOM 2424 C C . ASN B 2 268 ? -24.313 27.716 55.780 1.00 42.37 255 ASN A C 1
ATOM 2425 O O . ASN B 2 268 ? -24.897 28.744 55.437 1.00 42.31 255 ASN A O 1
ATOM 2430 N N . LEU B 2 269 ? -24.774 26.498 55.526 1.00 41.26 256 LEU A N 1
ATOM 2431 C CA . LEU B 2 269 ? -26.026 26.278 54.812 1.00 40.63 256 LEU A CA 1
ATOM 2432 C C . LEU B 2 269 ? -27.009 25.501 55.668 1.00 40.02 256 LEU A C 1
ATOM 2433 O O . LEU B 2 269 ? -26.631 24.543 56.342 1.00 39.91 256 LEU A O 1
ATOM 2438 N N . PRO B 2 270 ? -28.288 25.908 55.660 1.00 39.58 257 PRO A N 1
ATOM 2439 C CA . PRO B 2 270 ? -29.265 25.169 56.460 1.00 39.39 257 PRO A CA 1
ATOM 2440 C C . PRO B 2 270 ? -29.398 23.811 55.774 1.00 39.45 257 PRO A C 1
ATOM 2441 O O . PRO B 2 270 ? -29.211 23.714 54.560 1.00 39.74 257 PRO A O 1
ATOM 2445 N N . LEU B 2 271 ? -29.705 22.767 56.535 1.00 38.54 258 LEU A N 1
ATOM 2446 C CA . LEU B 2 271 ? -29.827 21.433 55.958 1.00 38.32 258 LEU A CA 1
ATOM 2447 C C . LEU B 2 271 ? -30.760 21.375 54.748 1.00 39.48 258 LEU A C 1
ATOM 2448 O O . LEU B 2 271 ? -30.603 20.516 53.877 1.00 39.16 258 LEU A O 1
ATOM 2453 N N . THR B 2 272 ? -31.722 22.293 54.690 1.00 38.88 259 THR A N 1
ATOM 2454 C CA . THR B 2 272 ? -32.668 22.337 53.580 1.00 39.30 259 THR A CA 1
ATOM 2455 C C . THR B 2 272 ? -31.993 22.780 52.285 1.00 38.73 259 THR A C 1
ATOM 2456 O O . THR B 2 272 ? -32.528 22.573 51.196 1.00 39.81 259 THR A O 1
ATOM 2460 N N . SER B 2 273 ? -30.819 23.392 52.408 1.00 36.87 260 SER A N 1
ATOM 2461 C CA . SER B 2 273 ? -30.070 23.849 51.242 1.00 35.79 260 SER A CA 1
ATOM 2462 C C . SER B 2 273 ? -28.921 22.894 50.925 1.00 34.22 260 SER A C 1
ATOM 2463 O O . SER B 2 273 ? -28.601 22.663 49.760 1.00 31.47 260 SER A O 1
ATOM 2466 N N . SER B 2 274 ? -28.306 22.339 51.966 1.00 31.81 261 SER A N 1
ATOM 2467 C CA . SER B 2 274 ? -27.181 21.430 51.786 1.00 30.65 261 SER A CA 1
ATOM 2468 C C . SER B 2 274 ? -27.549 20.142 51.055 1.00 29.68 261 SER A C 1
ATOM 2469 O O . SER B 2 274 ? -26.700 19.528 50.412 1.00 28.40 261 SER A O 1
ATOM 2472 N N . VAL B 2 275 ? -28.805 19.721 51.154 1.00 28.38 262 VAL A N 1
ATOM 2473 C CA . VAL B 2 275 ? -29.215 18.498 50.474 1.00 27.49 262 VAL A CA 1
ATOM 2474 C C . VAL B 2 275 ? -29.042 18.652 48.959 1.00 24.46 262 VAL A C 1
ATOM 2475 O O . VAL B 2 275 ? -28.603 17.724 48.273 1.00 23.50 262 VAL A O 1
ATOM 2479 N N . TYR B 2 276 ? -29.362 19.832 48.441 1.00 24.67 263 TYR A N 1
ATOM 2480 C CA . TYR B 2 276 ? -29.207 20.090 47.016 1.00 25.08 263 TYR A CA 1
ATOM 2481 C C . TYR B 2 276 ? -27.725 20.264 46.695 1.00 25.87 263 TYR A C 1
ATOM 2482 O O . TYR B 2 276 ? -27.234 19.775 45.676 1.00 23.82 263 TYR A O 1
ATOM 2491 N N . PHE B 2 277 ? -27.021 20.957 47.585 1.00 24.39 264 PHE A N 1
ATOM 2492 C CA . PHE B 2 277 ? -25.590 21.208 47.436 1.00 24.40 264 PHE A CA 1
ATOM 2493 C C . PHE B 2 277 ? -24.828 19.895 47.287 1.00 22.73 264 PHE A C 1
ATOM 2494 O O . PHE B 2 277 ? -23.976 19.754 46.408 1.00 20.77 264 PHE A O 1
ATOM 2502 N N . LYS B 2 278 ? -25.139 18.934 48.152 1.00 22.93 265 LYS A N 1
ATOM 2503 C CA . LYS B 2 278 ? -24.471 17.640 48.116 1.00 23.32 265 LYS A CA 1
ATOM 2504 C C . LYS B 2 278 ? -24.866 16.794 46.912 1.00 23.96 265 LYS A C 1
ATOM 2505 O O . LYS B 2 278 ? -24.290 15.733 46.681 1.00 22.29 265 LYS A O 1
ATOM 2511 N N . ASN B 2 279 ? -25.854 17.260 46.155 1.00 22.44 266 ASN A N 1
ATOM 2512 C CA . ASN B 2 279 ? -26.287 16.559 44.950 1.00 22.36 266 ASN A CA 1
ATOM 2513 C C . ASN B 2 279 ? -25.646 17.225 43.734 1.00 22.68 266 ASN A C 1
ATOM 2514 O O . ASN B 2 279 ? -25.997 16.930 42.591 1.00 23.91 266 ASN A O 1
ATOM 2519 N N . GLY B 2 280 ? -24.711 18.137 43.995 1.00 21.68 267 GLY A N 1
ATOM 2520 C CA . GLY B 2 280 ? -24.008 18.818 42.919 1.00 22.47 267 GLY A CA 1
ATOM 2521 C C . GLY B 2 280 ? -24.639 20.106 42.429 1.00 25.26 267 GLY A C 1
ATOM 2522 O O . GLY B 2 280 ? -24.203 20.668 41.421 1.00 25.20 267 GLY A O 1
ATOM 2523 N N . ASN B 2 281 ? -25.653 20.586 43.140 1.00 23.46 268 ASN A N 1
ATOM 2524 C CA . ASN B 2 281 ? -26.342 21.810 42.748 1.00 27.86 268 ASN A CA 1
ATOM 2525 C C . ASN B 2 281 ? -25.840 23.050 43.476 1.00 28.55 268 ASN A C 1
ATOM 2526 O O . ASN B 2 281 ? -25.649 23.033 44.689 1.00 29.31 268 ASN A O 1
ATOM 2531 N N . PRO B 2 282 ? -25.605 24.143 42.736 1.00 30.80 269 PRO A N 1
ATOM 2532 C CA . PRO B 2 282 ? -25.138 25.381 43.366 1.00 32.19 269 PRO A CA 1
ATOM 2533 C C . PRO B 2 282 ? -26.328 25.914 44.165 1.00 35.16 269 PRO A C 1
ATOM 2534 O O . PRO B 2 282 ? -27.475 25.734 43.752 1.00 34.04 269 PRO A O 1
ATOM 2538 N N . VAL B 2 283 ? -26.072 26.554 45.300 1.00 36.60 270 VAL A N 1
ATOM 2539 C CA . VAL B 2 283 ? -27.161 27.076 46.118 1.00 39.75 270 VAL A CA 1
ATOM 2540 C C . VAL B 2 283 ? -26.918 28.504 46.592 1.00 43.76 270 VAL A C 1
ATOM 2541 O O . VAL B 2 283 ? -25.775 28.948 46.703 1.00 42.71 270 VAL A O 1
ATOM 2545 N N . ARG B 2 284 ? -28.004 29.222 46.866 1.00 47.81 271 ARG A N 1
ATOM 2546 C CA . ARG B 2 284 ? -27.903 30.593 47.349 1.00 51.72 271 ARG A CA 1
ATOM 2547 C C . ARG B 2 284 ? -27.982 30.621 48.866 1.00 52.91 271 ARG A C 1
ATOM 2548 O O . ARG B 2 284 ? -28.737 29.859 49.473 1.00 52.42 271 ARG A O 1
ATOM 2556 N N . THR B 2 285 ? -27.194 31.501 49.474 1.00 55.13 272 THR A N 1
ATOM 2557 C CA . THR B 2 285 ? -27.174 31.631 50.925 1.00 58.71 272 THR A CA 1
ATOM 2558 C C . THR B 2 285 ? -26.910 33.077 51.322 1.00 60.08 272 THR A C 1
ATOM 2559 O O . THR B 2 285 ? -26.312 33.838 50.562 1.00 59.58 272 THR A O 1
ATOM 2563 N N . SER B 2 286 ? -27.363 33.447 52.515 1.00 62.72 273 SER A N 1
ATOM 2564 C CA . SER B 2 286 ? -27.189 34.803 53.023 1.00 65.16 273 SER A CA 1
ATOM 2565 C C . SER B 2 286 ? -25.725 35.232 53.039 1.00 66.18 273 SER A C 1
ATOM 2566 O O . SER B 2 286 ? -25.272 35.962 52.157 1.00 66.62 273 SER A O 1
ATOM 2569 N N . GLY B 2 287 ? -24.990 34.777 54.049 1.00 67.60 274 GLY A N 1
ATOM 2570 C CA . GLY B 2 287 ? -23.587 35.131 54.161 1.00 68.93 274 GLY A CA 1
ATOM 2571 C C . GLY B 2 287 ? -22.713 34.384 53.174 1.00 69.41 274 GLY A C 1
ATOM 2572 O O . GLY B 2 287 ? -22.366 33.224 53.396 1.00 71.01 274 GLY A O 1
ATOM 2573 N N . ALA B 2 288 ? -22.353 35.049 52.082 1.00 68.79 275 ALA A N 1
ATOM 2574 C CA . ALA B 2 288 ? -21.515 34.439 51.058 1.00 68.12 275 ALA A CA 1
ATOM 2575 C C . ALA B 2 288 ? -20.719 35.501 50.311 1.00 67.50 275 ALA A C 1
ATOM 2576 O O . ALA B 2 288 ? -21.280 36.480 49.818 1.00 67.90 275 ALA A O 1
ATOM 2578 N N . PRO B 2 289 ? -19.392 35.319 50.216 1.00 66.49 276 PRO A N 1
ATOM 2579 C CA . PRO B 2 289 ? -18.524 36.274 49.521 1.00 65.36 276 PRO A CA 1
ATOM 2580 C C . PRO B 2 289 ? -18.888 36.426 48.049 1.00 64.62 276 PRO A C 1
ATOM 2581 O O . PRO B 2 289 ? -19.622 35.610 47.494 1.00 64.86 276 PRO A O 1
ATOM 2585 N N . LEU B 2 290 ? -18.369 37.475 47.422 1.00 63.40 277 LEU A N 1
ATOM 2586 C CA . LEU B 2 290 ? -18.649 37.735 46.017 1.00 62.41 277 LEU A CA 1
ATOM 2587 C C . LEU B 2 290 ? -17.916 36.771 45.093 1.00 61.03 277 LEU A C 1
ATOM 2588 O O . LEU B 2 290 ? -18.282 36.625 43.927 1.00 61.22 277 LEU A O 1
ATOM 2593 N N . GLU B 2 291 ? -16.879 36.117 45.609 1.00 58.94 278 GLU A N 1
ATOM 2594 C CA . GLU B 2 291 ? -16.117 35.173 44.799 1.00 57.48 278 GLU A CA 1
ATOM 2595 C C . GLU B 2 291 ? -15.106 34.370 45.611 1.00 53.83 278 GLU A C 1
ATOM 2596 O O . GLU B 2 291 ? -15.015 34.506 46.833 1.00 53.00 278 GLU A O 1
ATOM 2602 N N . GLY B 2 292 ? -14.351 33.529 44.912 1.00 50.53 279 GLY A N 1
ATOM 2603 C CA . GLY B 2 292 ? -1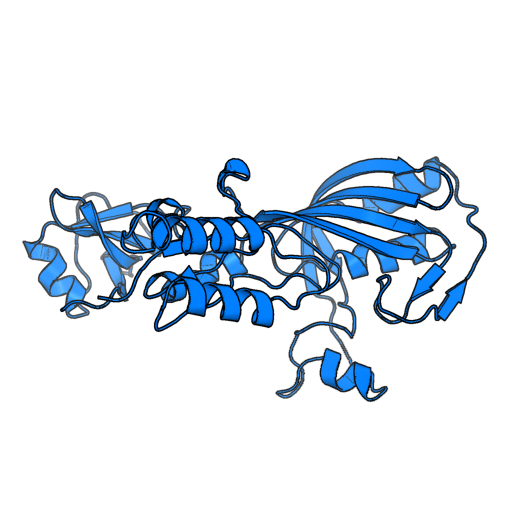3.342 32.711 45.557 1.00 48.14 279 GLY A CA 1
ATOM 2604 C C . GLY B 2 292 ? -13.870 31.425 46.162 1.00 46.47 279 GLY A C 1
ATOM 2605 O O . GLY B 2 292 ? -15.072 31.151 46.135 1.00 45.61 279 GLY A O 1
ATOM 2606 N N . LEU B 2 293 ? -12.954 30.630 46.706 1.00 42.25 280 LEU A N 1
ATOM 2607 C CA . LEU B 2 293 ? -13.298 29.367 47.341 1.00 39.49 280 LEU A CA 1
ATOM 2608 C C . LEU B 2 293 ? -13.833 29.639 48.740 1.00 37.09 280 LEU A C 1
ATOM 2609 O O . LEU B 2 293 ? -13.521 30.668 49.338 1.00 37.27 280 LEU A O 1
ATOM 2614 N N . VAL B 2 294 ? -14.636 28.715 49.256 1.00 33.94 281 VAL A N 1
ATOM 2615 C CA . VAL B 2 294 ? -15.195 28.846 50.597 1.00 33.47 281 VAL A CA 1
ATOM 2616 C C . VAL B 2 294 ? -15.422 27.482 51.230 1.00 31.97 281 VAL A C 1
ATOM 2617 O O . VAL B 2 294 ? -15.709 26.504 50.538 1.00 29.95 281 VAL A O 1
ATOM 2621 N N . ARG B 2 295 ? -15.272 27.416 52.547 1.00 30.07 282 ARG A N 1
ATOM 2622 C CA . ARG B 2 295 ? -15.517 26.180 53.270 1.00 31.39 282 ARG A CA 1
ATOM 2623 C C . ARG B 2 295 ? -17.017 26.180 53.530 1.00 31.26 282 ARG A C 1
ATOM 2624 O O . ARG B 2 295 ? -17.585 27.213 53.885 1.00 30.59 282 ARG A O 1
ATOM 2632 N N . VAL B 2 296 ? -17.660 25.034 53.344 1.00 30.64 283 VAL A N 1
ATOM 2633 C CA . VAL B 2 296 ? -19.101 24.941 53.545 1.00 30.37 283 VAL A CA 1
ATOM 2634 C C . VAL B 2 296 ? -19.473 24.010 54.689 1.00 32.26 283 VAL A C 1
ATOM 2635 O O . VAL B 2 296 ? -18.971 22.889 54.779 1.00 30.72 283 VAL A O 1
ATOM 2639 N N . THR B 2 297 ? -20.359 24.484 55.563 1.00 31.71 284 THR A N 1
ATOM 2640 C CA . THR B 2 297 ? -20.820 23.692 56.698 1.00 34.37 284 THR A CA 1
ATOM 2641 C C . THR B 2 297 ? -22.339 23.525 56.663 1.00 35.62 284 THR A C 1
ATOM 2642 O O . THR B 2 297 ? -23.035 24.269 55.972 1.00 34.80 284 THR A O 1
ATOM 2646 N N . GLU B 2 298 ? -22.840 22.544 57.411 1.00 38.87 285 GLU A N 1
ATOM 2647 C CA . GLU B 2 298 ? -24.275 22.268 57.490 1.00 43.42 285 GLU A CA 1
ATOM 2648 C C . GLU B 2 298 ? -24.877 22.665 58.830 1.00 44.67 285 GLU A C 1
ATOM 2649 O O . GLU B 2 298 ? -24.164 22.886 59.805 1.00 48.11 285 GLU A O 1
ATOM 2655 N N . GLY B 2 299 ? -26.207 22.713 58.852 1.00 48.00 286 GLY A N 1
ATOM 2656 C CA . GLY B 2 299 ? -26.976 23.038 60.043 1.00 48.62 286 GLY A CA 1
ATOM 2657 C C . GLY B 2 299 ? -26.366 23.858 61.164 1.00 51.21 286 GLY A C 1
ATOM 2658 O O . GLY B 2 299 ? -25.477 24.684 60.952 1.00 50.31 286 GLY A O 1
ATOM 2659 N N . GLU B 2 300 ? -26.873 23.620 62.372 1.00 52.86 287 GLU A N 1
ATOM 2660 C CA . GLU B 2 300 ? -26.429 24.320 63.572 1.00 54.14 287 GLU A CA 1
ATOM 2661 C C . GLU B 2 300 ? -25.085 23.806 64.075 1.00 54.11 287 GLU A C 1
ATOM 2662 O O . GLU B 2 300 ? -24.227 24.591 64.483 1.00 56.02 287 GLU A O 1
ATOM 2666 N N . ASN B 2 301 ? -24.907 22.488 64.048 1.00 53.81 288 ASN A N 1
ATOM 2667 C CA . ASN B 2 301 ? -23.665 21.870 64.500 1.00 53.22 288 ASN A CA 1
ATOM 2668 C C . ASN B 2 301 ? -22.467 22.369 63.692 1.00 52.76 288 ASN A C 1
ATOM 2669 O O . ASN B 2 301 ? -21.318 22.102 64.046 1.00 52.48 288 ASN A O 1
ATOM 2671 N N . GLY B 2 302 ? -22.746 23.091 62.608 1.00 51.23 289 GLY A N 1
ATOM 2672 C CA . GLY B 2 302 ? -21.688 23.625 61.766 1.00 48.58 289 GLY A CA 1
ATOM 2673 C C . GLY B 2 302 ? -20.749 22.569 61.207 1.00 46.15 289 GLY A C 1
ATOM 2674 O O . GLY B 2 302 ? -19.537 22.775 61.150 1.00 45.29 289 GLY A O 1
ATOM 2675 N N . LYS B 2 303 ? -21.309 21.439 60.788 1.00 43.10 290 LYS A N 1
ATOM 2676 C CA . LYS B 2 303 ? -20.513 20.349 60.236 1.00 40.81 290 LYS A CA 1
ATOM 2677 C C . LYS B 2 303 ? -19.937 20.715 58.871 1.00 37.62 290 LYS A C 1
ATOM 2678 O O . LYS B 2 303 ? -20.649 21.212 58.001 1.00 35.29 290 LYS A O 1
ATOM 2684 N N . PHE B 2 304 ? -18.641 20.472 58.700 1.00 32.89 291 PHE A N 1
ATOM 2685 C CA . PHE B 2 304 ? -17.955 20.754 57.442 1.00 27.87 291 PHE A CA 1
ATOM 2686 C C . PHE B 2 304 ? -18.343 19.685 56.425 1.00 26.99 291 PHE A C 1
ATOM 2687 O O . PHE B 2 304 ? -18.246 18.495 56.713 1.00 23.73 291 PHE A O 1
ATOM 2695 N N . ILE B 2 305 ? -18.778 20.100 55.239 1.00 26.08 292 ILE A N 1
ATOM 2696 C CA . ILE B 2 305 ? -19.156 19.131 54.219 1.00 25.88 292 ILE A CA 1
ATOM 2697 C C . ILE B 2 305 ? -18.302 19.226 52.957 1.00 23.48 292 ILE A C 1
ATOM 2698 O O . ILE B 2 305 ? -18.460 18.426 52.036 1.00 23.68 292 ILE A O 1
ATOM 2703 N N . GLY B 2 306 ? -17.397 20.199 52.914 1.00 23.67 293 GLY A N 1
ATOM 2704 C CA . GLY B 2 306 ? -16.534 20.329 51.753 1.00 22.22 293 GLY A CA 1
ATOM 2705 C C . GLY B 2 306 ? -16.266 21.742 51.276 1.00 23.57 293 GLY A C 1
ATOM 2706 O O . GLY B 2 306 ? -16.675 22.720 51.905 1.00 21.95 293 GLY A O 1
ATOM 2707 N N . MET B 2 307 ? -15.563 21.845 50.152 1.00 21.49 294 MET A N 1
ATOM 2708 C CA . MET B 2 307 ? -15.241 23.140 49.578 1.00 22.10 294 MET A CA 1
ATOM 2709 C C . MET B 2 307 ? -16.256 23.537 48.513 1.00 23.95 294 MET A C 1
ATOM 2710 O O . MET B 2 307 ? -16.747 22.699 47.750 1.00 20.58 294 MET A O 1
ATOM 2715 N N . GLY B 2 308 ? -16.569 24.826 48.483 1.00 25.31 295 GLY A N 1
ATOM 2716 C CA . GLY B 2 308 ? -17.494 25.359 47.503 1.00 26.96 295 GLY A CA 1
ATOM 2717 C C . GLY B 2 308 ? -16.814 26.529 46.821 1.00 29.70 295 GLY A C 1
ATOM 2718 O O . GLY B 2 308 ? -15.692 26.891 47.178 1.00 27.66 295 GLY A O 1
ATOM 2719 N N . GLU B 2 309 ? -17.482 27.123 45.841 1.00 31.81 296 GLU A N 1
ATOM 2720 C CA . GLU B 2 309 ? -16.922 28.260 45.125 1.00 35.91 296 GLU A CA 1
ATOM 2721 C C . GLU B 2 309 ? -18.039 29.110 44.541 1.00 37.22 296 GLU A C 1
ATOM 2722 O O . GLU B 2 309 ? -18.958 28.591 43.910 1.00 36.44 296 GLU A O 1
ATOM 2728 N N . ILE B 2 310 ? -17.962 30.417 44.760 1.00 38.13 297 ILE A N 1
ATOM 2729 C CA . ILE B 2 310 ? -18.975 31.325 44.241 1.00 40.41 297 ILE A CA 1
ATOM 2730 C C . ILE B 2 310 ? -18.929 31.339 42.719 1.00 40.61 297 ILE A C 1
ATOM 2731 O O . ILE B 2 310 ? -17.876 31.578 42.126 1.00 40.15 297 ILE A O 1
ATOM 2736 N N . ASP B 2 311 ? -20.071 31.066 42.091 1.00 42.13 298 ASP A N 1
ATOM 2737 C CA . ASP B 2 311 ? -20.161 31.055 40.635 1.00 44.04 298 ASP A CA 1
ATOM 2738 C C . ASP B 2 311 ? -20.644 32.411 40.130 1.00 45.84 298 ASP A C 1
ATOM 2739 O O . ASP B 2 311 ? -20.784 33.358 40.905 1.00 43.58 298 ASP A O 1
ATOM 2744 N N . ASP B 2 312 ? -20.906 32.494 38.830 1.00 48.91 299 ASP A N 1
ATOM 2745 C CA . ASP B 2 312 ? -21.378 33.729 38.220 1.00 52.58 299 ASP A CA 1
ATOM 2746 C C . ASP B 2 312 ? -22.636 34.258 38.907 1.00 53.83 299 ASP A C 1
ATOM 2747 O O . ASP B 2 312 ? -22.696 35.425 39.295 1.00 55.13 299 ASP A O 1
ATOM 2752 N N . GLU B 2 313 ? -23.636 33.395 39.062 1.00 53.62 300 GLU A N 1
ATOM 2753 C CA . GLU B 2 313 ? -24.893 33.781 39.696 1.00 53.34 300 GLU A CA 1
ATOM 2754 C C . GLU B 2 313 ? -24.717 34.147 41.165 1.00 51.00 300 GLU A C 1
ATOM 2755 O O . GLU B 2 313 ? -25.696 34.407 41.865 1.00 51.29 300 GLU A O 1
ATOM 2761 N N . GLY B 2 314 ? -23.474 34.161 41.631 1.00 47.75 301 GLY A N 1
ATOM 2762 C CA . GLY B 2 314 ? -23.217 34.497 43.020 1.00 43.58 301 GLY A CA 1
ATOM 2763 C C . GLY B 2 314 ? -23.610 33.369 43.955 1.00 41.59 301 GLY A C 1
ATOM 2764 O O . GLY B 2 314 ? -23.645 33.541 45.174 1.00 41.28 301 GLY A O 1
ATOM 2765 N N A ARG B 2 315 ? -23.904 32.208 43.379 0.50 40.54 302 ARG A N 1
ATOM 2766 N N B ARG B 2 315 ? -23.909 32.208 43.380 0.50 41.00 302 ARG A N 1
ATOM 2767 C CA A ARG B 2 315 ? -24.295 31.037 44.157 0.50 38.35 302 ARG A CA 1
ATOM 2768 C CA B ARG B 2 315 ? -24.301 31.043 44.165 0.50 39.17 302 ARG A CA 1
ATOM 2769 C C A ARG B 2 315 ? -23.055 30.292 44.638 0.50 37.23 302 ARG A C 1
ATOM 2770 C C B ARG B 2 315 ? -23.066 30.272 44.621 0.50 37.73 302 ARG A C 1
ATOM 2771 O O A ARG B 2 315 ? -21.968 30.456 44.084 0.50 36.73 302 ARG A O 1
ATOM 2772 O O B ARG B 2 315 ? -21.992 30.400 44.032 0.50 37.15 302 ARG A O 1
ATOM 2787 N N . VAL B 2 316 ? -23.227 29.476 45.672 1.00 35.40 303 VAL A N 1
ATOM 2788 C CA . VAL B 2 316 ? -22.129 28.684 46.209 1.00 33.47 303 VAL A CA 1
ATOM 2789 C C . VAL B 2 316 ? -22.180 27.321 45.521 1.00 29.54 303 VAL A C 1
ATOM 2790 O O . VAL B 2 316 ? -23.020 26.483 45.846 1.00 29.48 303 VAL A O 1
ATOM 2794 N N . ALA B 2 317 ? -21.289 27.114 44.559 1.00 27.82 304 ALA A N 1
ATOM 2795 C CA . ALA B 2 317 ? -21.241 25.859 43.824 1.00 27.07 304 ALA A CA 1
ATOM 2796 C C . ALA B 2 317 ? -20.313 24.850 44.496 1.00 27.37 304 ALA A C 1
ATOM 2797 O O . ALA B 2 317 ? -19.211 25.192 44.931 1.00 26.73 304 ALA A O 1
ATOM 2799 N N . PRO B 2 318 ? -20.753 23.587 44.593 1.00 25.28 305 PRO A N 1
ATOM 2800 C CA . PRO B 2 318 ? -19.931 22.545 45.217 1.00 23.77 305 PRO A CA 1
ATOM 2801 C C . PRO B 2 318 ? -18.701 22.253 44.359 1.00 23.55 305 PRO A C 1
ATOM 2802 O O . PRO B 2 318 ? -18.801 22.180 43.135 1.00 23.12 305 PRO A O 1
ATOM 2806 N N . ARG B 2 319 ? -17.543 22.106 44.997 1.00 23.38 306 ARG A N 1
ATOM 2807 C CA . ARG B 2 319 ? -16.304 21.835 44.270 1.00 22.95 306 ARG A CA 1
ATOM 2808 C C . ARG B 2 319 ? -15.648 20.523 44.673 1.00 22.62 306 ARG A C 1
ATOM 2809 O O . ARG B 2 319 ? -15.271 19.725 43.816 1.00 23.01 306 ARG A O 1
ATOM 2814 N N . ARG B 2 320 ? -15.499 20.308 45.976 1.00 19.11 307 ARG A N 1
ATOM 2815 C CA . ARG B 2 320 ? -14.894 19.077 46.479 1.00 18.15 307 ARG A CA 1
ATO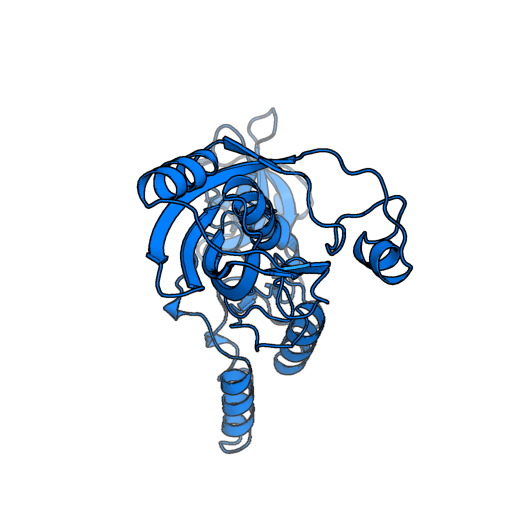M 2816 C C . ARG B 2 320 ? -15.570 18.767 47.801 1.00 17.84 307 ARG A C 1
ATOM 2817 O O . ARG B 2 320 ? -15.361 19.465 48.795 1.00 19.76 307 ARG A O 1
ATOM 2825 N N . LEU B 2 321 ? -16.375 17.712 47.813 1.00 16.38 308 LEU A N 1
ATOM 2826 C CA . LEU B 2 321 ? -17.120 17.357 49.011 1.00 18.47 308 LEU A CA 1
ATOM 2827 C C . LEU B 2 321 ? -16.633 16.128 49.766 1.00 20.87 308 LEU A C 1
ATOM 2828 O O . LEU B 2 321 ? -16.017 15.227 49.197 1.00 20.16 308 LEU A O 1
ATOM 2833 N N . VAL B 2 322 ? -16.933 16.112 51.061 1.00 21.16 309 VAL A N 1
ATOM 2834 C CA . VAL B 2 322 ? -16.579 15.003 51.933 1.00 28.26 309 VAL A CA 1
ATOM 2835 C C . VAL B 2 322 ? -17.633 13.923 51.700 1.00 30.28 309 VAL A C 1
ATOM 2836 O O . VAL B 2 322 ? -18.818 14.230 51.553 1.00 31.24 309 VAL A O 1
ATOM 2840 N N . VAL B 2 323 ? -17.200 12.667 51.660 1.00 31.87 310 VAL A N 1
ATOM 2841 C CA . VAL B 2 323 ? -18.106 11.549 51.420 1.00 37.16 310 VAL A CA 1
ATOM 2842 C C . VAL B 2 323 ? -19.211 11.455 52.464 1.00 40.39 310 VAL A C 1
ATOM 2843 O O . VAL B 2 323 ? -18.976 11.664 53.654 1.00 39.45 310 VAL A O 1
ATOM 2847 N N . GLU B 2 324 ? -20.416 11.132 52.005 1.00 44.24 311 GLU A N 1
ATOM 2848 C CA . GLU B 2 324 ? -21.566 11.000 52.891 1.00 49.09 311 GLU A CA 1
ATOM 2849 C C . GLU B 2 324 ? -22.108 9.572 52.879 1.00 50.63 311 GLU A C 1
ATOM 2850 O O . GLU B 2 324 ? -22.316 8.984 51.815 1.00 51.43 311 GLU A O 1
ATOM 2856 N N . TYR B 2 325 ? -22.330 9.018 54.068 1.00 51.98 312 TYR A N 1
ATOM 2857 C CA . TYR B 2 325 ? -22.848 7.660 54.201 1.00 52.59 312 TYR A CA 1
#

B-factor: mean 28.07, std 13.05, range [12.81, 115.82]

Nearest PDB structures (foldseek):
  1k8w-assembly1_A  TM=1.003E+00  e=5.523E-69  Escherichia coli
  1zl3-assembly1_A  TM=1.001E+00  e=2.829E-63  Escherichia coli
  2ab4-assembly1_A  TM=8.940E-01  e=1.371E-30  Thermotoga maritima
  1ze2-assembly1_A  TM=9.002E-01  e=6.124E-29  Thermotoga maritima
  1r3e-assembly1_A  TM=8.730E-01  e=9.444E-30  Thermotoga maritima

Secondary structure (P-SEA, 3-state):
ccccccccccccccccaaaaaaaaaaaacccbbbbccccccccccbbbbbcccccccccccccbbbbbbbbbbcccccccccccccccbbbbbcccaaaaaaaaaaaccccccccccccccccccccaaaaaaacbbbbbcbbbbbcccccccccccccccbbbbbcccccaaaaaaaaaaaacccccccbbbccccccccccccccaaaaaaaaaaaaaacccccccccccccccccccccbbbbbbcaaaaaaaaacccccccccccccbbbbbccccccccbbbbbccccccccccccccc

Sequence (304 aa):
MDINGVLLLDKPQGMSSNDALQKVKRIYNANRAGHTGALDPLATGMLPIICLGEATKFSQYLLDSDKRYRVIARLGQRTDTSDADGQIVEERPVTFSAEQLAAALDTFRGDIEQIPSMYSALKYQGKKLYEYARQGIEVPREARPITVYELLFIRHEGNNELELEIHCSKGTYIRTIIDDLGEKLGCGAHVIYLRRLAVSKYPVERMVVTLEHLRELVEQAEQQQDIPAAEELLDPLLMPMDSPASDYPVVNLPLTSSVYFKNGNPVRTSGAPLEGLVRVTEGENGKFIGMGEIDDEGRRVAPRRLVVEY

Radius of gyration: 22.42 Å; Cα contacts (8 Å, |Δi|>4): 679; chains: 1; bounding box: 72×45×49 Å

Solvent-accessible surface area: 15050 Å² total; per-residue (Å²): 162,58,43,48,0,0,0,1,0,22,1,38,128,57,41,40,6,80,69,0,12,54,63,0,55,156,24,15,133,9,80,98,18,21,49,1,15,66,10,33,61,22,0,24,0,0,0,0,0,0,0,4,17,0,27,40,3,24,97,48,5,64,72,14,43,10,59,18,61,0,26,0,67,0,2,24,69,5,61,19,6,9,51,98,21,86,96,84,66,120,90,102,49,108,25,52,87,102,103,8,60,61,9,6,82,70,11,100,30,122,28,131,7,90,1,14,21,54,7,52,41,130,78,105,71,109,68,3,63,68,30,13,163,134,72,86,133,12,108,61,156,48,69,114,10,32,2,123,63,4,71,100,66,55,71,106,66,63,61,0,19,0,20,0,40,0,21,104,33,15,39,6,14,6,1,0,13,54,0,0,63,115,12,36,2,1,0,10,1,56,85,11,56,4,47,14,0,25,135,20,58,71,140,87,35,18,62,12,110,70,0,100,87,20,48,124,72,1,98,148,100,132,49,94,34,46,107,37,4,54,91,34,22,22,83,43,27,16,4,0,67,101,67,74,86,2,70,0,69,108,108,25,1,78,132,0,56,118,48,62,49,16,154,31,120,52,34,43,157,114,35,48,0,43,0,14,17,19,160,103,35,136,20,8,0,1,0,62,14,36,144,88,35,69,0,15,26,93,120,37,25,109,124,90